Protein AF-A0A962XHB4-F1 (afdb_monomer_lite)

Radius of gyration: 27.79 Å; chains: 1; bounding box: 65×90×67 Å

pLDDT: mean 79.82, std 15.57, range [38.81, 96.25]

Foldseek 3Di:
DDDDDDPDDDDPDDPDPPDDPPDPLPPPDLVVQLCLLCPPDDPVVCVVCVVVSSVLSVCLNPPDPCSPPFDPPLCSVVRVLVSSLVSLVVLLVVLVVVLVVLVVLVVVLVVQLVPDPDPVSNVVSLLVLVVVLVQDPVSSVVLVVCSVPPDDPVNSVVSSVVVNVVSVVSNVSSVVSSVVSVVVSVVVSVVD

Secondary structure (DSSP, 8-state):
----PPPPPPPPP----------------HHHHHHHHHTT--HHHHHHTHHHHHHHHHHHHHS-GGGGSPPPGGGGGGHHHHHHHHHHHHHHHHHHHHHHHHHHHHHHHHHHHHH--SHHHHHHHHHHHHHHTT--HHHHHHHHHHHTTT--HHHHHHHHHHHHHHHHHHHHHHHHHHHHHHHHHHHHHH--

Sequence (192 aa):
MNASAKPPGAPPRRPSRWREPQKPWLKPDAATLRHILRAGLPPVLARAYQGLLEQLASDFRRDWPGVRDDPPDWALPVAIHYRLFLFLSHDLEQQSTRLIELRRWQTAYGQRYSQAVTEAERQHHLLEFAHYLGANWRQQAADRRALQRWLDYDAIVERCQRRRAAGDQRLALVLERLGFLSAGLLKQLRGQ

Structure (mmCIF, N/CA/C/O backbone):
data_AF-A0A962XHB4-F1
#
_entry.id   AF-A0A962XHB4-F1
#
loop_
_atom_site.group_PDB
_atom_site.id
_atom_site.type_symbol
_atom_site.label_atom_id
_atom_site.label_alt_id
_atom_site.label_comp_id
_atom_site.label_asym_id
_atom_site.label_entity_id
_atom_site.label_seq_id
_atom_site.pdbx_PDB_ins_code
_atom_site.Cartn_x
_atom_site.Cartn_y
_atom_site.Cartn_z
_atom_site.occupancy
_atom_site.B_iso_or_equiv
_atom_site.auth_seq_id
_atom_site.auth_comp_id
_atom_site.auth_asym_id
_atom_site.auth_atom_id
_atom_site.pdbx_PDB_model_num
ATOM 1 N N . MET A 1 1 ? 36.364 76.498 -33.189 1.00 38.81 1 MET A N 1
ATOM 2 C CA . MET A 1 1 ? 35.533 75.740 -34.147 1.00 38.81 1 MET A CA 1
ATOM 3 C C . MET A 1 1 ? 35.539 74.267 -33.754 1.00 38.81 1 MET A C 1
ATOM 5 O O . MET A 1 1 ? 36.580 73.635 -33.799 1.00 38.81 1 MET A O 1
ATOM 9 N N . ASN A 1 2 ? 34.369 73.808 -33.306 1.00 40.81 2 ASN A N 1
ATOM 10 C CA . ASN A 1 2 ? 33.810 72.450 -33.289 1.00 40.81 2 ASN A CA 1
ATOM 11 C C . ASN A 1 2 ? 34.608 71.281 -32.692 1.00 40.81 2 ASN A C 1
ATOM 13 O O . ASN A 1 2 ? 35.221 70.483 -33.395 1.00 40.81 2 ASN A O 1
ATOM 17 N N . ALA A 1 3 ? 34.398 71.084 -31.388 1.00 42.78 3 ALA A N 1
ATOM 18 C CA . ALA A 1 3 ? 34.384 69.761 -30.780 1.00 42.78 3 ALA A CA 1
ATOM 19 C C . ALA A 1 3 ? 33.200 68.948 -31.347 1.00 42.78 3 ALA A C 1
ATOM 21 O O . ALA A 1 3 ? 32.044 69.231 -31.038 1.00 42.78 3 ALA A O 1
ATOM 22 N N . SER A 1 4 ? 33.474 67.951 -32.193 1.00 43.16 4 SER A N 1
ATOM 23 C CA . SER A 1 4 ? 32.478 66.942 -32.581 1.00 43.16 4 SER A CA 1
ATOM 24 C C . SER A 1 4 ? 32.495 65.807 -31.563 1.00 43.16 4 SER A C 1
ATOM 26 O O . SER A 1 4 ? 33.340 64.914 -31.619 1.00 43.16 4 SER A O 1
ATOM 28 N N . ALA A 1 5 ? 31.566 65.855 -30.612 1.00 45.44 5 ALA A N 1
ATOM 29 C CA . ALA A 1 5 ? 31.288 64.740 -29.721 1.00 45.44 5 ALA A CA 1
ATOM 30 C C . ALA A 1 5 ? 30.621 63.606 -30.519 1.00 45.44 5 ALA A C 1
ATOM 32 O O . ALA A 1 5 ? 29.543 63.771 -31.089 1.00 45.44 5 ALA A O 1
ATOM 33 N N . LYS A 1 6 ? 31.279 62.447 -30.570 1.00 50.25 6 LYS A N 1
ATOM 34 C CA . LYS A 1 6 ? 30.718 61.195 -31.093 1.00 50.25 6 LYS A CA 1
ATOM 35 C C . LYS A 1 6 ? 29.567 60.769 -30.161 1.00 50.25 6 LYS A C 1
ATOM 37 O O . LYS A 1 6 ? 29.801 60.721 -28.952 1.00 50.25 6 LYS A O 1
ATOM 42 N N . PRO A 1 7 ? 28.351 60.463 -30.647 1.00 56.25 7 PRO A N 1
ATOM 43 C CA . PRO A 1 7 ? 27.292 59.996 -29.761 1.00 56.25 7 PRO A CA 1
ATOM 44 C C . PRO A 1 7 ? 27.670 58.618 -29.186 1.00 56.25 7 PRO A C 1
ATOM 46 O O . PRO A 1 7 ? 28.269 57.806 -29.902 1.00 56.25 7 PRO A O 1
ATOM 49 N N . PRO A 1 8 ? 27.360 58.332 -27.908 1.00 50.38 8 PRO A N 1
ATOM 50 C CA . PRO A 1 8 ? 27.648 57.035 -27.314 1.00 50.38 8 PRO A CA 1
ATOM 51 C C . PRO A 1 8 ? 26.850 55.952 -28.044 1.00 50.38 8 PRO A C 1
ATOM 53 O O . PRO A 1 8 ? 25.636 56.062 -28.223 1.00 50.38 8 PRO A O 1
ATOM 56 N N . GLY A 1 9 ? 27.562 54.921 -28.504 1.00 51.19 9 GLY A N 1
ATOM 57 C CA . GLY A 1 9 ? 26.982 53.765 -29.177 1.00 51.19 9 GLY A CA 1
ATOM 58 C C . GLY A 1 9 ? 25.883 53.127 -28.331 1.00 51.19 9 GLY A C 1
ATOM 59 O O . GLY A 1 9 ? 25.994 53.046 -27.107 1.00 51.19 9 GLY A O 1
ATOM 60 N N . ALA A 1 10 ? 24.810 52.703 -28.999 1.00 55.03 10 ALA A N 1
ATOM 61 C CA . ALA A 1 10 ? 23.666 52.060 -28.369 1.00 55.03 10 ALA A CA 1
ATOM 62 C C . ALA A 1 10 ? 24.116 50.918 -27.432 1.00 55.03 10 ALA A C 1
ATOM 64 O O . ALA A 1 10 ? 25.019 50.157 -27.795 1.00 55.03 10 ALA A O 1
ATOM 65 N N . PRO A 1 11 ? 23.500 50.774 -26.244 1.00 50.69 11 PRO A N 1
ATOM 66 C CA . PRO A 1 11 ? 23.874 49.726 -25.305 1.00 50.69 11 PRO A CA 1
ATOM 67 C C . PRO A 1 11 ? 23.695 48.343 -25.952 1.00 50.69 11 PRO A C 1
ATOM 69 O O . PRO A 1 11 ? 22.768 48.157 -26.750 1.00 50.69 11 PRO A O 1
ATOM 72 N N . PRO A 1 12 ? 24.557 47.361 -25.625 1.00 51.12 12 PRO A N 1
ATOM 73 C CA . PRO A 1 12 ? 24.460 46.025 -26.194 1.00 51.12 12 PRO A CA 1
ATOM 74 C C . PRO A 1 12 ? 23.064 45.454 -25.933 1.00 51.12 12 PRO A C 1
ATOM 76 O O . PRO A 1 12 ? 22.529 45.549 -24.823 1.00 51.12 12 PRO A O 1
ATOM 79 N N . ARG A 1 13 ? 22.453 44.883 -26.980 1.00 57.88 13 ARG A N 1
ATOM 80 C CA . ARG A 1 13 ? 21.156 44.205 -26.880 1.00 57.88 13 ARG A CA 1
ATOM 81 C C . ARG A 1 13 ? 21.245 43.191 -25.742 1.00 57.88 13 ARG A C 1
ATOM 83 O O . ARG A 1 13 ? 22.108 42.316 -25.773 1.00 57.88 13 ARG A O 1
ATOM 90 N N . ARG A 1 14 ? 20.369 43.339 -24.737 1.00 48.19 14 ARG A N 1
ATOM 91 C CA . ARG A 1 14 ? 20.271 42.414 -23.598 1.00 48.19 14 ARG A CA 1
ATOM 92 C C . ARG A 1 14 ? 20.289 40.981 -24.138 1.00 48.19 14 ARG A C 1
ATOM 94 O O . ARG A 1 14 ? 19.542 40.725 -25.090 1.00 48.19 14 ARG A O 1
ATOM 101 N N . PRO A 1 15 ? 21.110 40.073 -23.579 1.00 50.66 15 PRO A N 1
ATOM 102 C CA . PRO A 1 15 ? 21.115 38.694 -24.030 1.00 50.66 15 PRO A CA 1
ATOM 103 C C . PRO A 1 15 ? 19.679 38.185 -23.961 1.00 50.66 15 PRO A C 1
ATOM 105 O O . PRO A 1 15 ? 18.984 38.394 -22.962 1.00 50.66 15 PRO A O 1
ATOM 108 N N . SER A 1 16 ? 19.222 37.620 -25.082 1.00 56.19 16 SER A N 1
ATOM 109 C CA . SER A 1 16 ? 17.933 36.947 -25.203 1.00 56.19 16 SER A CA 1
ATOM 110 C C . SER A 1 16 ? 17.690 36.174 -23.916 1.00 56.19 16 SER A C 1
ATOM 112 O O . SER A 1 16 ? 18.508 35.316 -23.589 1.00 56.19 16 SER A O 1
ATOM 114 N N . ARG A 1 17 ? 16.614 36.512 -23.182 1.00 46.34 17 ARG A N 1
ATOM 115 C CA . ARG A 1 17 ? 16.134 35.755 -22.016 1.00 46.34 17 ARG A CA 1
ATOM 116 C C . ARG A 1 17 ? 16.304 34.286 -22.370 1.00 46.34 17 ARG A C 1
ATOM 118 O O . ARG A 1 17 ? 15.614 33.819 -23.277 1.00 46.34 17 ARG A O 1
ATOM 125 N N . TRP A 1 18 ? 17.259 33.609 -21.737 1.00 45.34 18 TRP A N 1
ATOM 126 C CA . TRP A 1 18 ? 17.400 32.175 -21.894 1.00 45.34 18 TRP A CA 1
ATOM 127 C C . TRP A 1 18 ? 16.051 31.604 -21.472 1.00 45.34 18 TRP A C 1
ATOM 129 O O . TRP A 1 18 ? 15.646 31.717 -20.315 1.00 45.34 18 TRP A O 1
ATOM 139 N N . ARG A 1 19 ? 15.266 31.169 -22.458 1.00 48.22 19 ARG A N 1
ATOM 140 C CA . ARG A 1 19 ? 14.042 30.432 -22.204 1.00 48.22 19 ARG A CA 1
ATOM 141 C C . ARG A 1 19 ? 14.536 29.032 -21.965 1.00 48.22 19 ARG A C 1
ATOM 143 O O . ARG A 1 19 ? 15.068 28.426 -22.894 1.00 48.22 19 ARG A O 1
ATOM 150 N N . GLU A 1 20 ? 14.404 28.586 -20.724 1.00 45.88 20 GLU A N 1
ATOM 151 C CA . GLU A 1 20 ? 14.590 27.189 -20.381 1.00 45.88 20 GLU A CA 1
ATOM 152 C C . GLU A 1 20 ? 13.898 26.363 -21.469 1.00 45.88 20 GLU A C 1
ATOM 154 O O . GLU A 1 20 ? 12.714 26.617 -21.747 1.00 45.88 20 GLU A O 1
ATOM 159 N N . PRO A 1 21 ? 14.636 25.501 -22.197 1.00 44.44 21 PRO A N 1
ATOM 160 C CA . PRO A 1 21 ? 14.020 24.676 -23.219 1.00 44.44 21 PRO A CA 1
ATOM 161 C C . PRO A 1 21 ? 12.854 23.980 -22.535 1.00 44.44 21 PRO A C 1
ATOM 163 O O . PRO A 1 21 ? 13.041 23.414 -21.461 1.00 44.44 21 PRO A O 1
ATOM 166 N N . GLN A 1 22 ? 11.642 24.103 -23.088 1.00 45.47 22 GLN A N 1
ATOM 167 C CA . GLN A 1 22 ? 10.484 23.432 -22.513 1.00 45.47 22 GLN A CA 1
ATOM 168 C C . GLN A 1 22 ? 10.765 21.933 -22.571 1.00 45.47 22 GLN A C 1
ATOM 170 O O . GLN A 1 22 ? 10.570 21.295 -23.607 1.00 45.47 22 GLN A O 1
ATOM 175 N N . LYS A 1 23 ? 11.299 21.396 -21.471 1.00 48.94 23 LYS A N 1
ATOM 176 C CA . LYS A 1 23 ? 11.596 19.982 -21.324 1.00 48.94 23 LYS A CA 1
ATOM 177 C C . LYS A 1 23 ? 10.259 19.271 -21.484 1.00 48.94 23 LYS A C 1
ATOM 179 O O . LYS A 1 23 ? 9.272 19.711 -20.887 1.00 48.94 23 LYS A O 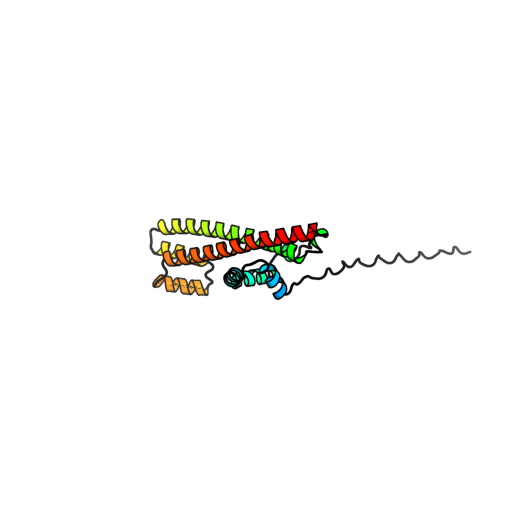1
ATOM 184 N N . PRO A 1 24 ? 10.181 18.258 -22.358 1.00 47.09 24 PRO A N 1
ATOM 185 C CA . PRO A 1 24 ? 8.921 17.677 -22.772 1.00 47.09 24 PRO A CA 1
ATOM 186 C C . PRO A 1 24 ? 8.215 17.202 -21.518 1.00 47.09 24 PRO A C 1
ATOM 188 O O . PRO A 1 24 ? 8.694 1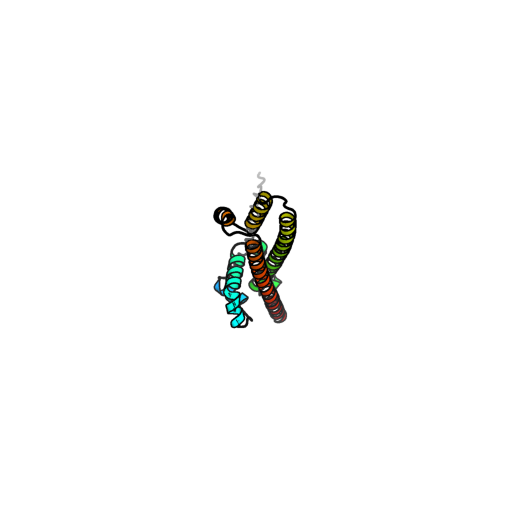6.320 -20.809 1.00 47.09 24 PRO A O 1
ATOM 191 N N . TRP A 1 25 ? 7.101 17.855 -21.213 1.00 52.59 25 TRP A N 1
ATOM 192 C CA . TRP A 1 25 ? 6.227 17.484 -20.126 1.00 52.59 25 TRP A CA 1
ATOM 193 C C . TRP A 1 25 ? 5.805 16.040 -20.378 1.00 52.59 25 TRP A C 1
ATOM 195 O O . TRP A 1 25 ? 4.874 15.781 -21.139 1.00 52.59 25 TRP A O 1
ATOM 205 N N . LEU A 1 26 ? 6.512 15.092 -19.764 1.00 57.06 26 LEU A N 1
ATOM 206 C CA . LEU A 1 26 ? 6.104 13.703 -19.662 1.00 57.06 26 LEU A CA 1
ATOM 207 C C . LEU A 1 26 ? 4.876 13.723 -18.757 1.00 57.06 26 LEU A C 1
ATOM 209 O O . LEU A 1 26 ? 4.962 13.537 -17.546 1.00 57.06 26 LEU A O 1
ATOM 213 N N . LYS A 1 27 ? 3.729 14.047 -19.351 1.00 67.62 27 LYS A N 1
ATOM 214 C CA . LYS A 1 27 ? 2.408 13.683 -18.861 1.00 67.62 27 LYS A CA 1
ATOM 215 C C . LYS A 1 27 ? 2.148 12.307 -19.464 1.00 67.62 27 LYS A C 1
ATOM 217 O O . LYS A 1 27 ? 1.484 12.243 -20.498 1.00 67.62 27 LYS A O 1
ATOM 222 N N . PRO A 1 28 ? 2.745 11.229 -18.914 1.00 73.62 28 PRO A N 1
ATOM 223 C CA . PRO A 1 28 ? 2.484 9.898 -19.423 1.00 73.62 28 PRO A CA 1
ATOM 224 C C . PRO A 1 28 ? 0.974 9.694 -19.398 1.00 73.62 28 PRO A C 1
ATOM 226 O O . PRO A 1 28 ? 0.285 10.055 -18.432 1.00 73.62 28 PRO A O 1
ATOM 229 N N . ASP A 1 29 ? 0.446 9.172 -20.493 1.00 82.50 29 ASP A N 1
ATOM 230 C CA . ASP A 1 29 ? -0.951 8.807 -20.528 1.00 82.50 29 ASP A CA 1
ATOM 231 C C . ASP A 1 29 ? -1.200 7.664 -19.528 1.00 82.50 29 ASP A C 1
ATOM 233 O O . ASP A 1 29 ? -0.297 6.942 -19.086 1.00 82.50 29 ASP A O 1
ATOM 237 N N . ALA A 1 30 ? -2.458 7.501 -19.128 1.00 82.50 30 ALA A N 1
ATOM 238 C CA . ALA A 1 30 ? -2.806 6.461 -18.169 1.00 82.50 30 ALA A CA 1
ATOM 239 C C . ALA A 1 30 ? -2.461 5.056 -18.698 1.00 82.50 30 ALA A C 1
ATOM 241 O O . ALA A 1 30 ? -2.162 4.165 -17.906 1.00 82.50 30 ALA A O 1
ATOM 242 N N . ALA A 1 31 ? -2.481 4.844 -20.021 1.00 86.88 31 ALA A N 1
ATOM 243 C CA . ALA A 1 31 ? -2.159 3.549 -20.606 1.00 86.88 31 ALA A CA 1
ATOM 244 C C . ALA A 1 31 ? -0.670 3.208 -20.471 1.00 86.88 31 ALA A C 1
ATOM 246 O O . ALA A 1 31 ? -0.368 2.089 -20.051 1.00 86.88 31 ALA A O 1
ATOM 247 N N . THR A 1 32 ? 0.239 4.158 -20.714 1.00 87.88 32 THR A N 1
ATOM 248 C CA . THR A 1 32 ? 1.683 3.955 -20.514 1.00 87.88 32 THR A CA 1
ATOM 249 C C . THR A 1 32 ? 1.998 3.636 -19.059 1.00 87.88 32 THR A C 1
ATOM 251 O O . THR A 1 32 ? 2.703 2.667 -18.785 1.00 87.88 32 THR A O 1
ATOM 254 N N . LEU A 1 33 ? 1.424 4.380 -18.106 1.00 89.06 33 LEU A N 1
ATOM 255 C CA . LEU A 1 33 ? 1.633 4.112 -16.676 1.00 89.06 33 LEU A CA 1
ATOM 256 C C . LEU A 1 33 ? 1.182 2.705 -16.287 1.00 89.06 33 LEU A C 1
ATOM 258 O O . LEU A 1 33 ? 1.920 1.975 -15.628 1.00 89.06 33 LEU A O 1
ATOM 262 N N . ARG A 1 34 ? -0.010 2.296 -16.732 1.00 89.50 34 ARG A N 1
ATOM 263 C CA . ARG A 1 34 ? -0.513 0.941 -16.481 1.00 89.50 34 ARG A CA 1
ATOM 264 C C . ARG A 1 34 ? 0.365 -0.120 -17.108 1.00 89.50 34 ARG A C 1
ATOM 266 O O . ARG A 1 34 ? 0.586 -1.151 -16.483 1.00 89.50 34 ARG A O 1
ATOM 273 N N . HIS A 1 35 ? 0.841 0.111 -18.326 1.00 91.50 35 HIS A N 1
ATOM 274 C CA . HIS A 1 35 ? 1.726 -0.825 -18.999 1.00 91.50 35 HIS A CA 1
ATOM 275 C C . HIS A 1 35 ? 3.013 -1.030 -18.193 1.00 91.50 35 HIS A C 1
ATOM 277 O O . HIS A 1 35 ? 3.356 -2.169 -17.886 1.00 91.50 35 HIS A O 1
ATOM 283 N N . ILE A 1 36 ? 3.656 0.059 -17.758 1.00 92.00 36 ILE A N 1
ATOM 284 C CA . ILE A 1 36 ? 4.884 0.006 -16.953 1.00 92.00 36 ILE A CA 1
ATOM 285 C C . ILE A 1 36 ? 4.630 -0.674 -15.601 1.00 92.00 36 ILE A C 1
ATOM 287 O O . ILE A 1 36 ? 5.363 -1.584 -15.225 1.00 92.00 36 ILE A O 1
ATOM 291 N N . LEU A 1 37 ? 3.573 -0.289 -14.878 1.00 92.94 37 LEU A N 1
ATOM 292 C CA . LEU A 1 37 ? 3.258 -0.872 -13.567 1.00 92.94 37 LEU A CA 1
ATOM 293 C C . LEU A 1 37 ? 2.920 -2.370 -13.660 1.00 92.94 37 LEU A C 1
ATOM 295 O O . LEU A 1 37 ? 3.263 -3.136 -12.757 1.00 92.94 37 LEU A O 1
ATOM 299 N N . ARG A 1 38 ? 2.281 -2.803 -14.755 1.00 94.62 38 ARG A N 1
ATOM 300 C CA . ARG A 1 38 ? 1.936 -4.212 -15.005 1.00 94.62 38 ARG A CA 1
ATOM 301 C C . ARG A 1 38 ? 3.099 -5.046 -15.527 1.00 94.62 38 ARG A C 1
ATOM 303 O O . ARG A 1 38 ? 3.024 -6.272 -15.458 1.00 94.62 38 ARG A O 1
ATOM 310 N N . ALA A 1 39 ? 4.143 -4.419 -16.060 1.00 93.06 39 ALA A N 1
ATOM 311 C CA . ALA A 1 39 ? 5.259 -5.129 -16.663 1.00 93.06 39 ALA A CA 1
ATOM 312 C C . ALA A 1 39 ? 5.911 -6.096 -15.659 1.00 93.06 39 ALA A C 1
ATOM 314 O O . ALA A 1 39 ? 6.110 -5.780 -14.486 1.00 93.06 39 ALA A O 1
ATOM 315 N N . GLY A 1 40 ? 6.200 -7.315 -16.116 1.00 90.88 40 GLY A N 1
ATOM 316 C CA . GLY A 1 40 ? 6.804 -8.361 -15.288 1.00 90.88 40 GLY A CA 1
ATOM 317 C C . GLY A 1 40 ? 5.879 -9.022 -14.258 1.00 90.88 40 GLY A C 1
ATOM 318 O O . GLY A 1 40 ? 6.337 -9.930 -13.572 1.00 90.88 40 GLY A O 1
ATOM 319 N N . LEU A 1 41 ? 4.603 -8.626 -14.139 1.00 93.56 41 LEU A N 1
ATOM 320 C CA . LEU A 1 41 ? 3.645 -9.343 -13.288 1.00 93.56 41 LEU A CA 1
ATOM 321 C C . LEU A 1 41 ? 3.105 -10.601 -13.984 1.00 93.56 41 LEU A C 1
ATOM 323 O O . LEU A 1 41 ? 2.664 -10.521 -15.135 1.00 93.56 41 LEU A O 1
ATOM 327 N N . PRO A 1 42 ? 3.006 -11.741 -13.274 1.00 94.19 42 PRO A N 1
ATOM 328 C CA . PRO A 1 42 ? 2.209 -12.874 -13.725 1.00 94.19 42 PRO A CA 1
ATOM 329 C C . PRO A 1 42 ? 0.750 -12.459 -14.003 1.00 94.19 42 PRO A C 1
ATOM 331 O O . PRO A 1 42 ? 0.178 -11.693 -13.219 1.00 94.19 42 PRO A O 1
ATOM 334 N N . PRO A 1 43 ? 0.080 -12.999 -15.041 1.00 93.25 43 PRO A N 1
ATOM 335 C CA . PRO A 1 43 ? -1.281 -12.591 -15.410 1.00 93.25 43 PRO A CA 1
ATOM 336 C C . PRO A 1 43 ? -2.328 -12.740 -14.297 1.00 93.25 43 PRO A C 1
ATOM 338 O O . PRO A 1 43 ? -3.325 -12.021 -14.274 1.00 93.25 43 PRO A O 1
ATOM 341 N N . VAL A 1 44 ? -2.144 -13.695 -13.382 1.00 94.69 44 VAL A N 1
ATOM 342 C CA . VAL A 1 44 ? -3.027 -13.882 -12.218 1.00 94.69 44 VAL A CA 1
ATOM 343 C C . VAL A 1 44 ? -2.868 -12.724 -11.229 1.00 94.69 44 VAL A C 1
ATOM 345 O O . VAL A 1 44 ? -3.864 -12.111 -10.853 1.00 94.69 44 VAL A O 1
ATOM 348 N N . LEU A 1 45 ? -1.631 -12.358 -10.881 1.00 92.62 45 LEU A N 1
ATOM 349 C CA . LEU A 1 45 ? -1.351 -11.242 -9.971 1.00 92.62 45 LEU A CA 1
ATOM 350 C C . LEU A 1 45 ? -1.726 -9.895 -10.592 1.00 92.62 45 LEU A C 1
ATOM 352 O O . LEU A 1 45 ? -2.323 -9.053 -9.928 1.00 92.62 45 LEU A O 1
ATOM 356 N N . ALA A 1 46 ? -1.482 -9.715 -11.891 1.00 92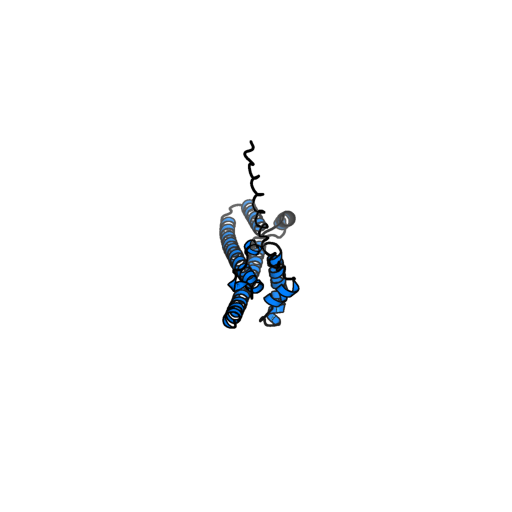.94 46 ALA A N 1
ATOM 357 C CA . ALA A 1 46 ? -1.895 -8.513 -12.612 1.00 92.94 46 ALA A CA 1
ATOM 358 C C . ALA A 1 46 ? -3.422 -8.307 -12.610 1.00 92.94 46 ALA A C 1
ATOM 360 O O . ALA A 1 46 ? -3.878 -7.169 -12.702 1.00 92.94 46 ALA A O 1
ATOM 361 N N . ARG A 1 47 ? -4.210 -9.391 -12.539 1.00 93.94 47 ARG A N 1
ATOM 362 C CA . ARG A 1 47 ? -5.672 -9.330 -12.373 1.00 93.94 47 ARG A CA 1
ATOM 363 C C . ARG A 1 47 ? -6.054 -9.049 -10.923 1.00 93.94 47 ARG A C 1
ATOM 365 O O . ARG A 1 47 ? -6.845 -8.144 -10.684 1.00 93.94 47 ARG A O 1
ATOM 372 N N . ALA A 1 48 ? -5.457 -9.766 -9.971 1.00 93.06 48 ALA A N 1
ATOM 373 C CA . ALA A 1 48 ? -5.720 -9.577 -8.544 1.00 93.06 48 ALA A CA 1
ATOM 374 C C . ALA A 1 48 ? -5.443 -8.133 -8.088 1.00 93.06 48 ALA A C 1
ATOM 376 O O . ALA A 1 48 ? -6.232 -7.546 -7.354 1.00 93.06 48 ALA A O 1
ATOM 377 N N . TYR A 1 49 ? -4.365 -7.530 -8.591 1.00 94.75 49 TYR A N 1
ATOM 378 C CA . TYR A 1 49 ? -3.962 -6.169 -8.247 1.00 94.75 49 TYR A CA 1
ATOM 379 C C . TYR A 1 49 ? -4.512 -5.088 -9.175 1.00 94.75 49 TYR A C 1
ATOM 381 O O . TYR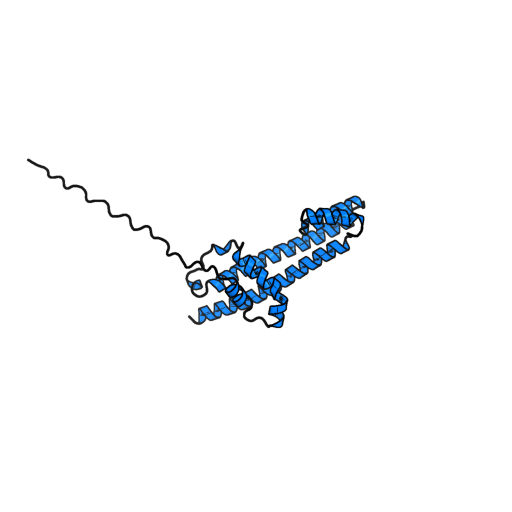 A 1 49 ? -4.127 -3.931 -9.030 1.00 94.75 49 TYR A O 1
ATOM 389 N N . GLN A 1 50 ? -5.413 -5.405 -10.110 1.00 93.88 50 GLN A N 1
ATOM 390 C CA . GLN A 1 50 ? -5.883 -4.433 -11.102 1.00 93.88 50 GLN A CA 1
ATOM 391 C C . GLN A 1 50 ? -6.411 -3.145 -10.452 1.00 93.88 50 GLN A C 1
ATOM 393 O O . GLN A 1 50 ? -6.025 -2.056 -10.867 1.00 93.88 50 GLN A O 1
ATOM 398 N N . GLY A 1 51 ? -7.224 -3.255 -9.397 1.00 93.62 51 GLY A N 1
ATOM 399 C CA . GLY A 1 51 ? -7.734 -2.086 -8.675 1.00 93.62 51 GLY A CA 1
ATOM 400 C C . GLY A 1 51 ? -6.625 -1.225 -8.057 1.00 93.62 51 GLY A C 1
ATOM 401 O O . GLY A 1 51 ? -6.654 -0.004 -8.190 1.00 93.62 51 GLY A O 1
ATOM 402 N N . LEU A 1 52 ? -5.615 -1.850 -7.443 1.00 93.56 52 LEU A N 1
ATOM 403 C CA . LEU A 1 52 ? -4.472 -1.143 -6.853 1.00 93.56 52 LEU A CA 1
ATOM 404 C C . LEU A 1 52 ? -3.580 -0.500 -7.921 1.00 93.56 52 LEU A C 1
ATOM 406 O O . LEU A 1 52 ? -3.105 0.615 -7.733 1.00 93.56 52 LEU A O 1
ATOM 410 N N . LEU A 1 53 ? -3.384 -1.168 -9.057 1.00 94.56 53 LEU A N 1
ATOM 411 C CA . LEU A 1 53 ? -2.614 -0.643 -10.185 1.00 94.56 53 LEU A CA 1
ATOM 412 C C . LEU A 1 53 ? -3.283 0.596 -10.798 1.00 94.56 53 LEU A C 1
ATOM 414 O O . LEU A 1 53 ? -2.597 1.573 -11.098 1.00 94.56 53 LEU A O 1
ATOM 418 N N . GLU A 1 54 ? -4.611 0.584 -10.947 1.00 92.38 54 GLU A N 1
ATOM 419 C CA . GLU A 1 54 ? -5.372 1.759 -11.396 1.00 92.38 54 GLU A CA 1
ATOM 420 C C . GLU A 1 54 ? -5.290 2.905 -10.381 1.00 92.38 54 GLU A C 1
ATOM 422 O O . GLU A 1 54 ? -5.101 4.059 -10.770 1.00 92.38 54 GLU A O 1
ATOM 427 N N . GLN A 1 55 ? -5.381 2.598 -9.082 1.00 90.94 55 GLN A N 1
ATOM 428 C CA . GLN A 1 55 ? -5.209 3.596 -8.024 1.00 90.94 55 GLN A CA 1
ATOM 429 C C . GLN A 1 55 ? -3.817 4.227 -8.079 1.00 90.94 55 GLN A C 1
ATOM 431 O O . GLN A 1 55 ? -3.723 5.445 -8.162 1.00 90.94 55 GLN A O 1
ATOM 436 N N . LEU A 1 56 ? -2.747 3.430 -8.142 1.00 92.06 56 LEU A N 1
ATOM 437 C CA . LEU A 1 56 ? -1.372 3.932 -8.245 1.00 92.06 56 LEU A CA 1
ATOM 438 C C . LEU A 1 56 ? -1.166 4.812 -9.486 1.00 92.06 56 LEU A C 1
ATOM 440 O O . LEU A 1 56 ? -0.567 5.882 -9.391 1.00 92.06 56 LEU A O 1
ATOM 444 N N . ALA A 1 57 ? -1.693 4.402 -10.643 1.00 91.12 57 ALA A N 1
ATOM 445 C CA . ALA A 1 57 ? -1.612 5.198 -11.868 1.00 91.12 57 ALA A CA 1
ATOM 446 C C . ALA A 1 57 ? -2.388 6.523 -11.758 1.00 91.12 57 ALA A C 1
ATOM 448 O O . ALA A 1 57 ? -1.962 7.542 -12.308 1.00 91.12 57 ALA A O 1
ATOM 449 N N . SER A 1 58 ? -3.527 6.526 -11.062 1.00 89.12 58 SER A N 1
ATOM 450 C CA . SER A 1 58 ? -4.298 7.739 -10.782 1.00 89.12 58 SER A CA 1
ATOM 451 C C . SER A 1 58 ? -3.572 8.660 -9.798 1.00 89.12 58 SER A C 1
ATOM 453 O O . SER A 1 58 ? -3.458 9.857 -10.064 1.00 89.12 58 SER A O 1
ATOM 455 N N . ASP A 1 59 ? -3.055 8.110 -8.701 1.00 88.25 59 ASP A N 1
ATOM 456 C CA . ASP A 1 59 ? -2.364 8.840 -7.633 1.00 88.25 59 ASP A CA 1
ATOM 457 C C . ASP A 1 59 ? -1.101 9.527 -8.171 1.00 88.25 59 ASP A C 1
ATOM 459 O O . ASP A 1 59 ? -0.917 10.729 -7.964 1.00 88.25 59 ASP A O 1
ATOM 463 N N . PHE A 1 60 ? -0.305 8.811 -8.978 1.00 87.50 60 PHE A N 1
ATOM 464 C CA . PHE A 1 60 ? 0.868 9.358 -9.670 1.00 87.50 60 PHE A CA 1
ATOM 465 C C . PHE A 1 60 ? 0.534 10.611 -10.493 1.00 87.50 60 PHE A C 1
ATOM 467 O O . PHE A 1 60 ? 1.329 11.545 -10.582 1.00 87.50 60 PHE A O 1
ATOM 474 N N . ARG A 1 61 ? -0.650 10.642 -11.115 1.00 84.75 61 ARG A N 1
ATOM 475 C CA . ARG A 1 61 ? -1.074 11.740 -11.995 1.00 84.75 61 ARG A CA 1
ATOM 476 C C . ARG A 1 61 ? -1.672 12.930 -11.254 1.00 84.75 61 ARG A C 1
ATOM 478 O O . ARG A 1 61 ? -1.694 14.016 -11.832 1.00 84.75 61 ARG A O 1
ATOM 485 N N . ARG A 1 62 ? -2.248 12.724 -10.067 1.00 76.94 62 ARG A N 1
ATOM 486 C CA . ARG A 1 62 ? -3.080 13.734 -9.398 1.00 76.94 62 ARG A CA 1
ATOM 487 C C . ARG A 1 62 ? -2.347 14.521 -8.324 1.00 76.94 62 ARG A C 1
ATOM 489 O O . ARG A 1 62 ? -2.591 15.718 -8.248 1.00 76.94 62 ARG A O 1
ATOM 496 N N . ASP A 1 63 ? -1.508 13.881 -7.510 1.00 60.09 63 ASP A N 1
ATOM 497 C CA . ASP A 1 63 ? -1.254 14.441 -6.171 1.00 60.09 63 ASP A CA 1
ATOM 498 C C . ASP A 1 63 ? 0.120 14.112 -5.566 1.00 60.09 63 ASP A C 1
ATOM 500 O O . ASP A 1 63 ? 0.299 14.121 -4.351 1.00 60.09 63 ASP A O 1
ATOM 504 N N . TRP A 1 64 ? 1.123 13.813 -6.397 1.00 69.38 64 TRP A N 1
ATOM 505 C CA . TRP A 1 64 ? 2.478 13.573 -5.898 1.00 69.38 64 TRP A CA 1
ATOM 506 C C . TRP A 1 64 ? 3.327 14.861 -5.898 1.00 69.38 64 TRP A C 1
ATOM 508 O O . TRP A 1 64 ? 3.579 15.421 -6.969 1.00 69.38 64 TRP A O 1
ATOM 518 N N . PRO A 1 65 ? 3.824 15.337 -4.737 1.00 66.50 65 PRO A N 1
ATOM 519 C CA . PRO A 1 65 ? 4.628 16.561 -4.657 1.00 66.50 65 PRO A CA 1
ATOM 520 C C . PRO A 1 65 ? 5.925 16.506 -5.483 1.00 66.50 65 PRO A C 1
ATOM 522 O O . PRO A 1 65 ? 6.304 17.518 -6.072 1.00 66.50 65 PRO A O 1
ATOM 525 N N . GLY A 1 66 ? 6.545 15.328 -5.615 1.00 63.72 66 GLY A N 1
ATOM 526 C CA . GLY A 1 66 ? 7.779 15.140 -6.390 1.00 63.72 66 GLY A CA 1
ATOM 527 C C . GLY A 1 66 ? 7.581 15.108 -7.911 1.00 63.72 66 GLY A C 1
ATOM 528 O O . GLY A 1 66 ? 8.554 15.027 -8.655 1.00 63.72 66 GLY A O 1
ATOM 529 N N . VAL A 1 67 ? 6.345 15.246 -8.421 1.00 62.22 67 VAL A N 1
ATOM 530 C CA . VAL A 1 67 ? 6.098 15.362 -9.876 1.00 62.22 67 VAL A CA 1
ATOM 531 C C . VAL A 1 67 ? 6.766 16.607 -10.476 1.00 62.22 67 VAL A C 1
ATOM 533 O O . VAL A 1 67 ? 6.951 16.689 -11.694 1.00 62.22 67 VAL A O 1
ATOM 536 N N . ARG A 1 68 ? 7.092 17.580 -9.615 1.00 59.03 68 ARG A N 1
ATOM 537 C CA . ARG A 1 68 ? 7.738 18.850 -9.957 1.00 59.03 6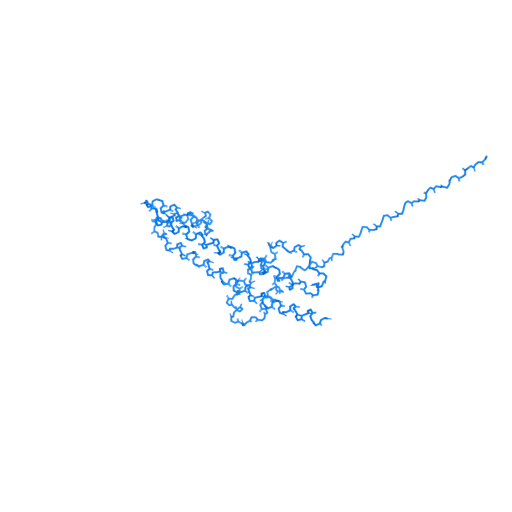8 ARG A CA 1
ATOM 538 C C . ARG A 1 68 ? 9.259 18.753 -10.014 1.00 59.03 68 ARG A C 1
ATOM 540 O O . ARG A 1 68 ? 9.867 19.655 -10.579 1.00 59.03 68 ARG A O 1
ATOM 547 N N . ASP A 1 69 ? 9.845 17.686 -9.477 1.00 70.69 69 ASP A N 1
ATOM 548 C CA . ASP A 1 69 ? 11.288 17.511 -9.510 1.00 70.69 69 ASP A CA 1
ATOM 549 C C . ASP A 1 69 ? 11.700 16.996 -10.890 1.00 70.69 69 ASP A C 1
ATOM 551 O O . ASP A 1 69 ? 11.212 15.979 -11.414 1.00 70.69 69 ASP A O 1
ATOM 555 N N . ASP A 1 70 ? 12.578 17.755 -11.533 1.00 71.81 70 ASP A N 1
ATOM 556 C CA . ASP A 1 70 ? 13.176 17.330 -12.784 1.00 71.81 70 ASP A CA 1
ATOM 557 C C . ASP A 1 70 ? 14.085 16.125 -12.522 1.00 71.81 70 ASP A C 1
ATOM 559 O O . ASP A 1 70 ? 14.864 16.131 -11.564 1.00 71.81 70 ASP A O 1
ATOM 563 N N . PRO A 1 71 ? 13.996 15.069 -13.354 1.00 82.75 71 PRO A N 1
ATOM 564 C CA . PRO A 1 71 ? 14.966 13.996 -13.277 1.00 82.75 71 PRO A CA 1
ATOM 565 C C . PRO A 1 71 ? 16.363 14.586 -13.531 1.00 82.75 71 PRO A C 1
ATOM 567 O O . PRO A 1 71 ? 16.507 15.455 -14.397 1.00 82.75 71 PRO A O 1
ATOM 570 N N . PRO A 1 72 ? 17.393 14.120 -12.811 1.00 84.75 72 PRO A N 1
ATOM 571 C CA . PRO A 1 72 ? 18.765 14.518 -13.098 1.00 84.75 72 PRO A CA 1
ATOM 572 C C . PRO A 1 72 ? 19.153 14.109 -14.526 1.00 84.75 72 PRO A C 1
ATOM 574 O O . PRO A 1 72 ? 18.570 13.176 -15.082 1.00 84.75 72 PRO A O 1
ATOM 577 N N . ASP A 1 73 ? 20.161 14.764 -15.109 1.00 84.38 73 ASP A N 1
ATOM 578 C CA . ASP A 1 73 ? 20.523 14.576 -16.524 1.00 84.38 73 ASP A CA 1
ATOM 579 C C . ASP A 1 73 ? 20.783 13.106 -16.892 1.00 84.38 73 ASP A C 1
ATOM 581 O O . ASP A 1 73 ? 20.319 12.624 -17.924 1.00 84.38 73 ASP A O 1
ATOM 585 N N . TRP A 1 74 ? 21.436 12.356 -15.998 1.00 82.19 74 TRP A N 1
ATOM 586 C CA . TRP A 1 74 ? 21.692 10.922 -16.180 1.00 82.19 74 TRP A CA 1
ATOM 587 C C . TRP A 1 74 ? 20.411 10.075 -16.244 1.00 82.19 74 TRP A C 1
ATOM 589 O O . TRP A 1 74 ? 20.410 8.990 -16.820 1.00 82.19 74 TRP A O 1
ATOM 599 N N . ALA A 1 75 ? 19.313 10.550 -15.656 1.00 84.31 75 ALA A N 1
ATOM 600 C CA . ALA A 1 75 ? 18.032 9.857 -15.619 1.00 84.31 75 ALA A CA 1
ATOM 601 C C . ALA A 1 75 ? 17.111 10.251 -16.780 1.00 84.31 75 ALA A C 1
ATOM 603 O O . ALA A 1 75 ? 16.066 9.623 -16.941 1.00 84.31 75 ALA A O 1
ATOM 604 N N . LEU A 1 76 ? 17.463 11.248 -17.603 1.00 83.31 76 LEU A N 1
ATOM 605 C CA . LEU A 1 76 ? 16.637 11.689 -18.735 1.00 83.31 76 LEU A CA 1
ATOM 606 C C . LEU A 1 76 ? 16.243 10.546 -19.691 1.00 83.31 76 LEU A C 1
ATOM 608 O O . LEU A 1 76 ? 15.056 10.463 -20.024 1.00 83.31 76 LEU A O 1
ATOM 612 N N . PRO A 1 77 ? 17.142 9.611 -20.073 1.00 83.38 77 PRO A N 1
ATOM 613 C CA . PRO A 1 77 ? 16.780 8.488 -20.946 1.00 83.38 77 PRO A CA 1
ATOM 614 C C . PRO A 1 77 ? 15.737 7.540 -20.335 1.00 83.38 77 PRO A C 1
ATOM 616 O O . PRO A 1 77 ? 15.057 6.805 -21.047 1.00 83.38 77 PRO A O 1
ATOM 619 N N . VAL A 1 78 ? 15.604 7.555 -19.008 1.00 86.50 78 VAL A N 1
ATOM 620 C CA . VAL A 1 78 ? 14.745 6.662 -18.220 1.00 86.50 78 VAL A CA 1
ATOM 621 C C . VAL A 1 78 ? 13.782 7.441 -17.316 1.00 86.50 78 VAL A C 1
ATOM 623 O O . VAL A 1 78 ? 13.288 6.919 -16.314 1.00 86.50 78 VAL A O 1
ATOM 626 N N . ALA A 1 79 ? 13.471 8.687 -17.686 1.00 86.00 79 ALA A N 1
ATOM 627 C CA . ALA A 1 79 ? 12.822 9.669 -16.818 1.00 86.00 79 ALA A CA 1
ATOM 628 C C . ALA A 1 79 ? 11.503 9.178 -16.207 1.00 86.00 79 ALA A C 1
ATOM 630 O O . ALA A 1 79 ? 11.235 9.414 -15.029 1.00 86.00 79 ALA A O 1
ATOM 631 N N . ILE A 1 80 ? 10.685 8.458 -16.982 1.00 86.19 80 ILE A N 1
ATOM 632 C CA . ILE A 1 80 ? 9.412 7.922 -16.487 1.00 86.19 80 ILE A CA 1
ATOM 633 C C . ILE A 1 80 ? 9.604 6.827 -15.431 1.00 86.19 80 ILE A C 1
ATOM 635 O O . ILE A 1 80 ? 8.906 6.827 -14.420 1.00 86.19 80 ILE A O 1
ATOM 639 N N . HIS A 1 81 ? 10.571 5.927 -15.630 1.00 88.56 81 HIS A N 1
ATOM 640 C CA . HIS A 1 81 ? 10.876 4.852 -14.686 1.00 88.56 81 HIS A CA 1
ATOM 641 C C . HIS A 1 81 ? 11.473 5.425 -13.398 1.00 88.56 81 HIS A C 1
ATOM 643 O O . HIS A 1 81 ? 11.087 5.009 -12.309 1.00 88.56 81 HIS A O 1
ATOM 649 N N . TYR A 1 82 ? 12.343 6.433 -13.518 1.00 88.06 82 TYR A N 1
ATOM 650 C CA . TYR A 1 82 ? 12.905 7.157 -12.379 1.00 88.06 82 TYR A CA 1
ATOM 651 C C . TYR A 1 82 ? 11.821 7.875 -11.561 1.00 88.06 82 TYR A C 1
ATOM 653 O O . TYR A 1 82 ? 11.744 7.714 -10.345 1.00 88.06 82 TYR A O 1
ATOM 661 N N . ARG A 1 83 ? 10.918 8.608 -12.221 1.00 87.81 83 ARG A N 1
ATOM 662 C CA . ARG A 1 83 ? 9.806 9.291 -11.541 1.00 87.81 83 ARG A CA 1
ATOM 663 C C . ARG A 1 83 ? 8.846 8.315 -10.872 1.00 87.81 83 ARG A C 1
ATOM 665 O O . ARG A 1 83 ? 8.435 8.553 -9.742 1.00 87.81 83 ARG A O 1
ATOM 672 N N . LEU A 1 84 ? 8.510 7.209 -11.538 1.00 90.06 84 LEU A N 1
ATOM 673 C CA . LEU A 1 84 ? 7.699 6.150 -10.935 1.00 90.06 84 LEU A CA 1
ATOM 674 C C . LEU A 1 84 ? 8.386 5.536 -9.716 1.00 90.06 84 LEU A C 1
ATOM 676 O O . LEU A 1 84 ? 7.723 5.297 -8.713 1.00 90.06 84 LEU A O 1
ATOM 680 N N . PHE A 1 85 ? 9.700 5.323 -9.771 1.00 91.56 85 PHE A N 1
ATOM 681 C CA . PHE A 1 85 ? 10.468 4.834 -8.630 1.00 91.56 85 PHE A CA 1
ATOM 682 C C . PHE A 1 85 ? 10.385 5.790 -7.428 1.00 91.56 85 PHE A C 1
ATOM 684 O O . PHE A 1 85 ? 10.091 5.347 -6.316 1.00 91.56 85 PHE A O 1
ATOM 691 N N . LEU A 1 86 ? 10.573 7.096 -7.641 1.00 90.81 86 LEU A N 1
ATOM 692 C CA . LEU A 1 86 ? 10.464 8.090 -6.566 1.00 90.81 86 LEU A CA 1
ATOM 693 C C . LEU A 1 86 ? 9.045 8.166 -5.995 1.00 90.81 86 LEU A C 1
ATOM 695 O O . LEU A 1 86 ? 8.866 8.169 -4.778 1.00 90.81 86 LEU A O 1
ATOM 699 N N . PHE A 1 87 ? 8.034 8.172 -6.866 1.00 91.81 87 PHE A N 1
ATOM 700 C CA . PHE A 1 87 ? 6.635 8.146 -6.454 1.00 91.81 87 PHE A CA 1
ATOM 701 C C . PHE A 1 87 ? 6.317 6.922 -5.591 1.00 91.81 87 PHE A C 1
ATOM 703 O O . PHE A 1 87 ? 5.740 7.064 -4.519 1.00 91.81 87 PHE A O 1
ATOM 710 N N . LEU A 1 88 ? 6.707 5.725 -6.035 1.00 93.69 88 LEU A N 1
ATOM 711 C CA . LEU A 1 88 ? 6.451 4.488 -5.300 1.00 93.69 88 LEU A CA 1
ATOM 712 C C . LEU A 1 88 ? 7.216 4.441 -3.974 1.00 93.69 88 LEU A C 1
ATOM 714 O O . LEU A 1 88 ? 6.683 3.935 -2.993 1.00 93.69 88 LEU A O 1
ATOM 718 N N . SER A 1 89 ? 8.424 5.007 -3.915 1.00 93.00 89 SER A N 1
ATOM 719 C CA . SER A 1 89 ? 9.179 5.142 -2.661 1.00 93.00 89 SER A CA 1
ATOM 720 C C . SER A 1 89 ? 8.449 6.056 -1.674 1.00 93.00 89 SER A C 1
ATOM 722 O O . SER A 1 89 ? 8.322 5.728 -0.497 1.00 93.00 89 SER A O 1
ATOM 724 N N . HIS A 1 90 ? 7.899 7.166 -2.166 1.00 91.31 90 HIS A N 1
ATOM 725 C CA . HIS A 1 90 ? 7.085 8.062 -1.356 1.00 91.31 90 HIS A CA 1
ATOM 726 C C . HIS A 1 90 ? 5.770 7.405 -0.903 1.00 91.31 90 HIS A C 1
ATOM 728 O O . HIS A 1 90 ? 5.412 7.504 0.269 1.00 91.31 90 HIS A O 1
ATOM 734 N N . ASP A 1 91 ? 5.059 6.701 -1.792 1.00 91.56 91 ASP A N 1
ATOM 735 C CA . ASP A 1 91 ? 3.839 5.972 -1.420 1.00 91.56 91 ASP A CA 1
ATOM 736 C C . ASP A 1 91 ? 4.140 4.912 -0.354 1.00 91.56 91 ASP A C 1
ATOM 738 O O . ASP A 1 91 ? 3.421 4.832 0.637 1.00 91.56 91 ASP A O 1
ATOM 742 N N . LEU A 1 92 ? 5.240 4.166 -0.495 1.00 93.94 92 LEU A N 1
ATOM 743 C CA . LEU A 1 92 ? 5.688 3.180 0.488 1.00 93.94 92 LEU A CA 1
ATOM 744 C C . LEU A 1 92 ? 5.847 3.796 1.886 1.00 93.94 92 LEU A C 1
ATOM 746 O O . LEU A 1 92 ? 5.330 3.253 2.865 1.00 93.94 92 LEU A O 1
ATOM 750 N N . GLU A 1 93 ? 6.537 4.931 1.983 1.00 92.62 93 GLU A N 1
ATOM 751 C CA . GLU A 1 93 ? 6.753 5.647 3.244 1.00 92.62 93 GLU A CA 1
ATOM 752 C C . GLU A 1 93 ? 5.430 6.152 3.844 1.00 92.62 93 GLU A C 1
ATOM 754 O O . GLU A 1 93 ? 5.156 5.958 5.035 1.00 92.62 93 GLU A O 1
ATOM 759 N N . GLN A 1 94 ? 4.562 6.731 3.009 1.00 90.12 94 GLN A N 1
ATOM 760 C CA . GLN A 1 94 ? 3.247 7.217 3.426 1.00 90.12 94 GLN A CA 1
ATOM 761 C C . GLN A 1 94 ? 2.350 6.082 3.932 1.00 90.12 94 GLN A C 1
ATOM 763 O O . GLN A 1 94 ? 1.743 6.204 4.998 1.00 90.12 94 GLN A O 1
ATOM 768 N N . GLN A 1 95 ? 2.269 4.963 3.208 1.00 90.94 95 GLN A N 1
ATOM 769 C CA . GLN A 1 95 ? 1.467 3.810 3.624 1.00 90.94 95 GLN A CA 1
ATOM 770 C C . GLN A 1 95 ? 2.032 3.159 4.892 1.00 90.94 95 GLN A C 1
ATOM 772 O O . GLN A 1 95 ? 1.263 2.819 5.791 1.00 90.94 95 GLN A O 1
ATOM 777 N N . SER A 1 96 ? 3.358 3.049 5.012 1.00 93.44 96 SER A N 1
ATOM 778 C CA . SER A 1 96 ? 4.008 2.504 6.212 1.00 93.44 96 SER A CA 1
ATOM 779 C C . SER A 1 96 ? 3.676 3.345 7.445 1.00 93.44 96 SER A C 1
ATOM 781 O O . SER A 1 96 ? 3.233 2.811 8.463 1.00 93.44 96 SER A O 1
ATOM 783 N N . THR A 1 97 ? 3.784 4.670 7.325 1.00 92.44 97 THR A N 1
ATOM 784 C CA . THR A 1 97 ? 3.414 5.613 8.390 1.00 92.44 97 THR A CA 1
ATOM 785 C C . THR A 1 97 ? 1.939 5.474 8.768 1.00 92.44 97 THR A C 1
ATOM 787 O O . THR A 1 97 ? 1.603 5.362 9.947 1.00 92.44 97 THR A O 1
ATOM 790 N N . ARG A 1 98 ? 1.043 5.400 7.775 1.00 89.88 98 ARG A N 1
ATOM 791 C CA . ARG A 1 98 ? -0.401 5.222 8.006 1.00 89.88 98 ARG A CA 1
ATOM 792 C C . ARG A 1 98 ? -0.725 3.919 8.730 1.00 89.88 98 ARG A C 1
ATOM 794 O O . ARG A 1 98 ? -1.596 3.923 9.595 1.00 89.88 98 ARG A O 1
ATOM 801 N N . LEU A 1 99 ? -0.054 2.813 8.407 1.00 91.25 99 LEU A N 1
ATOM 802 C CA . LEU A 1 99 ? -0.276 1.531 9.083 1.00 91.25 99 LEU A CA 1
ATOM 803 C C . LEU A 1 99 ? 0.249 1.521 10.520 1.00 91.25 99 LEU A C 1
ATOM 805 O O . LEU A 1 99 ? -0.400 0.940 11.395 1.00 91.25 99 LEU A O 1
ATOM 809 N N . ILE A 1 100 ? 1.389 2.170 10.777 1.00 92.25 100 ILE A N 1
ATOM 810 C CA . ILE A 1 100 ? 1.921 2.354 12.134 1.00 92.25 100 ILE A CA 1
ATOM 811 C C . ILE A 1 100 ? 0.925 3.156 12.976 1.00 92.25 100 ILE A C 1
ATOM 813 O O . ILE A 1 100 ? 0.553 2.717 14.066 1.00 92.25 100 ILE A O 1
ATOM 817 N N . GLU A 1 101 ? 0.432 4.276 12.447 1.00 90.12 101 GLU A N 1
ATOM 818 C CA . GLU A 1 101 ? -0.579 5.092 13.119 1.00 90.12 101 GLU A CA 1
ATOM 819 C C . GLU A 1 101 ? -1.879 4.314 13.333 1.00 90.12 101 GLU A C 1
ATOM 821 O O . GLU A 1 101 ? -2.393 4.272 14.449 1.00 90.12 101 GLU A O 1
ATOM 826 N N . LEU A 1 102 ? -2.374 3.597 12.322 1.00 89.19 102 LEU A N 1
ATOM 827 C CA . LEU A 1 102 ? -3.581 2.779 12.449 1.00 89.19 102 LEU A CA 1
ATOM 828 C C . LEU A 1 102 ? -3.442 1.717 13.549 1.00 89.19 102 LEU A C 1
ATOM 830 O O . LEU A 1 102 ? -4.382 1.496 14.314 1.00 89.19 102 LEU A O 1
ATOM 834 N N . ARG A 1 103 ? -2.265 1.088 13.675 1.00 8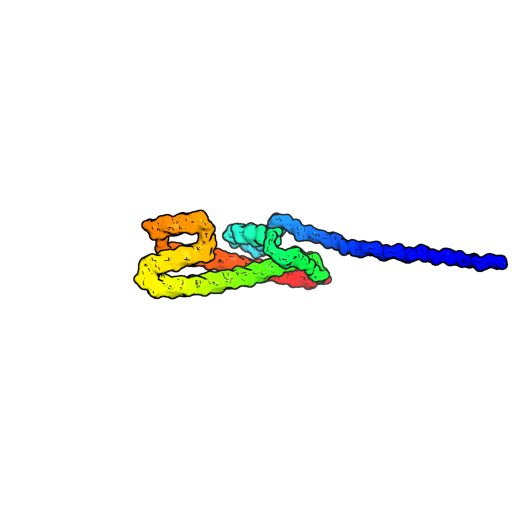9.56 103 ARG A N 1
ATOM 835 C CA . ARG A 1 103 ? -1.968 0.141 14.760 1.00 89.56 103 ARG A CA 1
ATOM 836 C C . ARG A 1 103 ? -1.940 0.840 16.119 1.00 89.56 103 ARG A C 1
ATOM 838 O O . ARG A 1 103 ? -2.520 0.323 17.070 1.00 89.56 103 ARG A O 1
ATOM 845 N N . ARG A 1 104 ? -1.300 2.008 16.216 1.00 89.69 104 ARG A N 1
ATOM 846 C CA . ARG A 1 104 ? -1.253 2.807 17.449 1.00 89.69 104 ARG A CA 1
ATOM 847 C C . ARG A 1 104 ? -2.658 3.184 17.916 1.00 89.69 104 ARG A C 1
ATOM 849 O O . ARG A 1 104 ? -2.982 2.985 19.086 1.00 89.69 104 ARG A O 1
ATOM 856 N N . TRP A 1 105 ? -3.496 3.662 17.001 1.00 86.50 105 TRP A N 1
ATOM 857 C CA . TRP A 1 105 ? -4.888 4.003 17.276 1.00 86.50 105 TRP A CA 1
ATOM 858 C C . TRP A 1 105 ? -5.712 2.783 17.674 1.00 86.50 105 TRP A C 1
ATOM 860 O O . TRP A 1 105 ? -6.436 2.854 18.662 1.00 86.50 105 TRP A O 1
ATOM 870 N N . GLN A 1 106 ? -5.556 1.648 16.986 1.00 87.62 106 GLN A N 1
ATOM 871 C CA . GLN A 1 106 ? -6.228 0.402 17.361 1.00 87.62 106 GLN A CA 1
ATOM 872 C C . GLN A 1 106 ? -5.911 -0.000 18.812 1.00 87.62 106 GLN A C 1
ATOM 874 O O . GLN A 1 106 ? -6.829 -0.301 19.575 1.00 87.62 106 GLN A O 1
ATOM 879 N N . THR A 1 107 ? -4.636 0.035 19.211 1.00 88.81 107 THR A N 1
ATOM 880 C CA . THR A 1 107 ? -4.219 -0.293 20.584 1.00 88.81 107 THR A CA 1
ATOM 881 C C . THR A 1 107 ? -4.767 0.710 21.599 1.00 88.81 107 THR A C 1
ATOM 883 O O . THR A 1 107 ? -5.345 0.307 22.607 1.00 88.81 107 THR A O 1
ATOM 886 N N . ALA A 1 108 ? -4.627 2.012 21.329 1.00 87.62 108 ALA A N 1
ATOM 887 C CA . ALA A 1 108 ? -5.088 3.064 22.233 1.00 87.62 108 ALA A CA 1
ATOM 888 C C . ALA A 1 108 ? -6.611 3.021 22.444 1.00 87.62 108 ALA A C 1
ATOM 890 O O . ALA A 1 108 ? -7.079 3.127 23.577 1.00 87.62 108 ALA A O 1
ATOM 891 N N . TYR A 1 109 ? -7.391 2.815 21.378 1.00 85.69 109 TYR A N 1
ATOM 892 C CA . TYR A 1 109 ? -8.845 2.694 21.487 1.00 85.69 109 TYR A CA 1
ATOM 893 C C . TYR A 1 109 ? -9.279 1.401 22.166 1.00 85.69 109 TYR A C 1
ATOM 895 O O . TYR A 1 109 ? -10.203 1.447 22.972 1.00 85.69 109 TYR A O 1
ATOM 903 N N . GLY A 1 110 ? -8.615 0.271 21.903 1.00 86.12 110 GLY A N 1
ATOM 904 C CA . GLY A 1 110 ? -8.890 -0.975 22.623 1.00 86.12 110 GLY A CA 1
ATOM 905 C C . GLY A 1 110 ? -8.724 -0.812 24.136 1.00 86.12 110 GLY A C 1
ATOM 906 O O . GLY A 1 110 ? -9.598 -1.217 24.899 1.00 86.12 110 GLY A O 1
ATOM 907 N N . GLN A 1 111 ? -7.661 -0.125 24.567 1.00 88.06 111 GLN A N 1
ATOM 908 C CA . GLN A 1 111 ? -7.445 0.192 25.981 1.00 88.06 111 GLN A CA 1
ATOM 909 C C . GLN A 1 111 ? -8.545 1.098 26.546 1.00 88.06 111 GLN A C 1
ATOM 911 O O . GLN A 1 111 ? -9.168 0.729 27.541 1.00 88.06 111 GLN A O 1
ATOM 916 N N . ARG A 1 112 ? -8.843 2.231 25.893 1.00 87.44 112 ARG A N 1
ATOM 917 C CA . ARG A 1 112 ? -9.902 3.163 26.332 1.00 87.44 112 ARG A CA 1
ATOM 918 C C . ARG A 1 112 ? -11.273 2.489 26.419 1.00 87.44 112 ARG A C 1
ATOM 920 O O . ARG A 1 112 ? -11.974 2.658 27.406 1.00 87.44 112 ARG A O 1
ATOM 927 N N . TYR A 1 113 ? -11.627 1.680 25.421 1.00 85.69 113 TYR A N 1
ATOM 928 C CA . TYR A 1 113 ? -12.881 0.929 25.402 1.00 85.69 113 TYR A CA 1
ATOM 929 C C . TYR A 1 113 ? -12.967 -0.073 26.565 1.00 85.69 113 TYR A C 1
ATOM 931 O O . TYR A 1 113 ? -14.002 -0.159 27.220 1.00 85.69 113 TYR A O 1
ATOM 939 N N . SER A 1 114 ? -11.874 -0.786 26.870 1.00 85.25 114 SER A N 1
ATOM 940 C CA . SER A 1 114 ? -11.829 -1.741 27.989 1.00 85.25 114 SER A CA 1
ATOM 941 C C . SER A 1 114 ? -11.898 -1.084 29.374 1.00 85.25 114 SER A C 1
ATOM 943 O O . SER A 1 114 ? -12.417 -1.683 30.311 1.00 85.25 114 SER A O 1
ATOM 945 N N . GLN A 1 115 ? -11.387 0.145 29.498 1.00 90.19 115 GLN A N 1
ATOM 946 C CA . GLN A 1 115 ? -11.356 0.913 30.747 1.00 90.19 115 GLN A CA 1
ATOM 947 C C . GLN A 1 115 ? -12.629 1.738 30.975 1.00 90.19 115 GLN A C 1
ATOM 949 O O . GLN A 1 115 ? -12.839 2.235 32.079 1.00 90.19 115 GLN A O 1
ATOM 954 N N . ALA A 1 116 ? -13.472 1.891 29.952 1.00 89.94 116 ALA A N 1
ATOM 955 C CA . ALA A 1 116 ? -14.719 2.633 30.048 1.00 89.94 116 ALA A CA 1
ATOM 956 C C . ALA A 1 116 ? -15.685 1.953 31.029 1.00 89.94 116 ALA A C 1
ATOM 958 O O . ALA A 1 116 ? -16.018 0.765 30.900 1.00 89.94 116 ALA A O 1
ATOM 959 N N . VAL A 1 117 ? -16.135 2.741 32.006 1.00 86.62 117 VAL A N 1
ATOM 960 C CA . VAL A 1 117 ? -16.962 2.289 33.130 1.00 86.62 117 VAL A CA 1
ATOM 961 C C . VAL A 1 117 ? -18.427 2.258 32.718 1.00 86.62 117 VAL A C 1
ATOM 963 O O . VAL A 1 117 ? -19.175 1.373 33.133 1.00 86.62 117 VAL A O 1
ATOM 966 N N . THR A 1 118 ? -18.834 3.200 31.870 1.00 88.56 118 THR A N 1
ATOM 967 C CA . THR A 1 118 ? -20.215 3.319 31.404 1.00 88.56 118 THR A CA 1
ATOM 968 C C . THR A 1 118 ? -20.367 2.918 29.942 1.00 88.56 118 THR A C 1
ATOM 970 O O . THR A 1 118 ? -19.459 3.051 29.120 1.00 88.56 118 THR A O 1
ATOM 973 N N . GLU A 1 119 ? -21.570 2.472 29.588 1.00 83.00 119 GLU A N 1
ATOM 974 C CA . GLU A 1 119 ? -21.914 2.174 28.197 1.00 83.00 119 GLU A CA 1
ATOM 975 C C . GLU A 1 119 ? -21.848 3.433 27.312 1.00 83.00 119 GLU A C 1
ATOM 977 O O . GLU A 1 119 ? -21.392 3.377 26.174 1.00 83.00 119 GLU A O 1
ATOM 982 N N . ALA A 1 120 ? -22.207 4.601 27.853 1.00 84.62 120 ALA A N 1
ATOM 983 C CA . ALA A 1 120 ? -22.109 5.869 27.133 1.00 84.62 120 ALA A CA 1
ATOM 984 C C . ALA A 1 120 ? -20.655 6.224 26.757 1.00 84.62 120 ALA A C 1
ATOM 986 O O . ALA A 1 120 ? -20.396 6.659 25.633 1.00 84.62 120 ALA A O 1
ATOM 987 N N . GLU A 1 121 ? -19.694 5.997 27.659 1.00 85.69 121 GLU A N 1
ATOM 988 C CA . GLU A 1 121 ? -18.260 6.185 27.381 1.00 85.69 121 GLU A CA 1
ATOM 989 C C . GLU A 1 121 ? -17.756 5.211 26.310 1.00 85.69 121 GLU A C 1
ATOM 991 O O . GLU A 1 121 ? -17.043 5.613 25.387 1.00 85.69 121 GLU A O 1
ATOM 996 N N . ARG A 1 122 ? -18.180 3.941 26.367 1.00 84.75 122 ARG A N 1
ATOM 997 C CA . ARG A 1 122 ? -17.849 2.939 25.338 1.00 84.75 122 ARG A CA 1
ATOM 998 C C . ARG A 1 122 ? -18.332 3.368 23.959 1.00 84.75 122 ARG A C 1
ATOM 1000 O O . ARG A 1 122 ? -17.560 3.327 23.001 1.00 84.75 122 ARG A O 1
ATOM 1007 N N . GLN A 1 123 ? -19.577 3.830 23.862 1.00 83.31 123 GLN A N 1
ATOM 1008 C CA . GLN A 1 123 ? -20.166 4.313 22.610 1.00 83.31 123 GLN A CA 1
ATOM 1009 C C . GLN A 1 123 ? -19.464 5.569 22.085 1.00 83.31 123 GLN A C 1
ATOM 1011 O O . GLN A 1 123 ? -19.266 5.706 20.875 1.00 83.31 123 GLN A O 1
ATOM 1016 N N . HIS A 1 124 ? -19.042 6.468 22.978 1.00 86.00 124 HIS A N 1
ATOM 1017 C CA . HIS A 1 124 ? -18.261 7.643 22.604 1.00 86.00 124 HIS A CA 1
ATOM 1018 C C . HIS A 1 124 ? -16.927 7.247 21.957 1.00 86.00 124 HIS A C 1
ATOM 1020 O O . HIS A 1 124 ? -16.637 7.678 20.838 1.00 86.00 124 HIS A O 1
ATOM 1026 N N . HIS A 1 125 ? -16.156 6.368 22.603 1.00 86.25 125 HIS A N 1
ATOM 1027 C CA . HIS A 1 125 ? -14.890 5.873 22.053 1.00 86.25 125 HIS A CA 1
ATOM 1028 C C . HIS A 1 125 ? -15.080 5.098 20.744 1.00 86.25 125 HIS A C 1
ATOM 1030 O O . HIS A 1 125 ? -14.262 5.218 19.831 1.00 86.25 125 HIS A O 1
ATOM 1036 N N . LEU A 1 126 ? -16.181 4.352 20.619 1.00 83.81 126 LEU A N 1
ATOM 1037 C CA . LEU A 1 126 ? -16.540 3.636 19.397 1.00 83.81 126 LEU A CA 1
ATOM 1038 C C . LEU A 1 126 ? -16.750 4.607 18.216 1.00 83.81 126 LEU A C 1
ATOM 1040 O O . LEU A 1 126 ? -16.197 4.405 17.134 1.00 83.81 126 LEU A O 1
ATOM 1044 N N . LEU A 1 127 ? -17.505 5.690 18.424 1.00 82.38 127 LEU A N 1
ATOM 1045 C CA . LEU A 1 127 ? -17.746 6.723 17.407 1.00 82.38 127 LEU A CA 1
ATOM 1046 C C . LEU A 1 127 ? -16.482 7.490 17.025 1.00 82.38 127 LEU A C 1
ATOM 1048 O O . LEU A 1 127 ? -16.282 7.799 15.848 1.00 82.38 127 LEU A O 1
ATOM 1052 N N . GLU A 1 128 ? -15.647 7.808 18.009 1.00 85.38 128 GLU A N 1
ATOM 1053 C CA . GLU A 1 128 ? -14.372 8.491 17.798 1.00 85.38 128 GLU A CA 1
ATOM 1054 C C . GLU A 1 128 ? -13.458 7.639 16.903 1.00 85.38 128 GLU A C 1
ATOM 1056 O O . GLU A 1 128 ? -12.930 8.122 15.897 1.00 85.38 128 GLU A O 1
ATOM 1061 N N . PHE A 1 129 ? -13.375 6.334 17.183 1.00 85.19 129 PHE A N 1
ATOM 1062 C CA . PHE A 1 129 ? -12.591 5.420 16.362 1.00 85.19 129 PHE A CA 1
ATOM 1063 C C . PHE A 1 129 ? -13.203 5.211 14.971 1.00 85.19 129 PHE A C 1
ATOM 1065 O O . PHE A 1 129 ? -12.478 5.236 13.975 1.00 85.19 129 PHE A O 1
ATOM 1072 N N . ALA A 1 130 ? -14.531 5.087 14.858 1.00 82.69 130 ALA A N 1
ATOM 1073 C CA . ALA A 1 130 ? -15.217 5.034 13.563 1.00 82.69 130 ALA A CA 1
ATOM 1074 C C . ALA A 1 130 ? -14.896 6.265 12.700 1.00 82.69 130 ALA A C 1
ATOM 1076 O O . ALA A 1 130 ? -14.645 6.145 11.497 1.00 82.69 130 ALA A O 1
ATOM 1077 N N . HIS A 1 131 ? -14.858 7.448 13.318 1.00 82.94 131 HIS A N 1
ATOM 1078 C CA . HIS A 1 131 ? -14.483 8.682 12.642 1.00 82.94 131 HIS A CA 1
ATOM 1079 C C . HIS A 1 131 ? -13.030 8.666 12.163 1.00 82.94 131 HIS A C 1
ATOM 1081 O O . HIS A 1 131 ? -12.785 8.979 10.997 1.00 82.94 131 HIS A O 1
ATOM 1087 N N . TYR A 1 132 ? -12.090 8.252 13.019 1.00 83.31 132 TYR A N 1
ATOM 1088 C CA . TYR A 1 132 ? -10.683 8.088 12.641 1.00 83.31 132 TYR A CA 1
ATOM 1089 C C . TYR A 1 132 ? -10.519 7.106 11.473 1.00 83.31 132 TYR A C 1
ATOM 1091 O O . TYR A 1 132 ? -9.766 7.354 10.528 1.00 83.31 132 TYR A O 1
ATOM 1099 N N . LEU A 1 133 ? -11.313 6.032 11.453 1.00 81.88 133 LEU A N 1
ATOM 1100 C CA . LEU A 1 133 ? -11.450 5.139 10.307 1.00 81.88 133 LEU A CA 1
ATOM 1101 C C . LEU A 1 133 ? -12.238 5.792 9.154 1.00 81.88 133 LEU A C 1
ATOM 1103 O O . LEU A 1 133 ? -12.955 5.113 8.430 1.00 81.88 133 LEU A O 1
ATOM 1107 N N . GLY A 1 134 ? -12.078 7.090 8.905 1.00 72.69 134 GLY A N 1
ATOM 1108 C CA . GLY A 1 134 ? -12.581 7.800 7.731 1.00 72.69 134 GLY A CA 1
ATOM 1109 C C . GLY A 1 134 ? -14.090 7.723 7.509 1.00 72.69 134 GLY A C 1
ATOM 1110 O O . GLY A 1 134 ? -14.517 7.838 6.359 1.00 72.69 134 GLY A O 1
ATOM 1111 N N . ALA A 1 135 ? -14.899 7.519 8.554 1.00 64.94 135 ALA A N 1
ATOM 1112 C CA . ALA A 1 135 ? -16.335 7.730 8.434 1.00 64.94 135 ALA A CA 1
ATOM 1113 C C . ALA A 1 135 ? -16.575 9.207 8.086 1.00 64.94 135 ALA A C 1
ATOM 1115 O O . ALA A 1 135 ? -16.282 10.106 8.882 1.00 64.94 135 ALA A O 1
ATOM 1116 N N . ASN A 1 136 ? -17.085 9.466 6.878 1.00 65.88 136 ASN A N 1
ATOM 1117 C CA . ASN A 1 136 ? -17.553 10.800 6.510 1.00 65.88 136 ASN A CA 1
ATOM 1118 C C . ASN A 1 136 ? -18.813 11.151 7.320 1.00 65.88 136 ASN A C 1
ATOM 1120 O O . ASN A 1 136 ? -19.420 10.286 7.941 1.00 65.88 136 ASN A O 1
ATOM 1124 N N . TRP A 1 137 ? -19.249 12.410 7.300 1.00 54.47 137 TRP A N 1
ATOM 1125 C CA . TRP A 1 137 ? -20.402 12.863 8.091 1.00 54.47 137 TRP A CA 1
ATOM 1126 C C . TRP A 1 137 ? -21.691 12.047 7.846 1.00 54.47 137 TRP A C 1
ATOM 1128 O O . TRP A 1 137 ? -22.491 11.861 8.764 1.00 54.47 137 TRP A O 1
ATOM 1138 N N . ARG A 1 138 ? -21.884 11.500 6.633 1.00 64.44 138 ARG A N 1
ATOM 1139 C CA . ARG A 1 138 ? -23.013 10.607 6.309 1.00 64.44 138 ARG A CA 1
ATOM 1140 C C . ARG A 1 138 ? -22.836 9.230 6.945 1.00 64.44 138 ARG A C 1
ATOM 1142 O O . ARG A 1 138 ? -23.786 8.699 7.513 1.00 64.44 138 ARG A O 1
ATOM 1149 N N . GLN A 1 139 ? -21.628 8.674 6.884 1.00 63.41 139 GLN A N 1
ATOM 1150 C CA . GLN A 1 139 ? -21.270 7.425 7.553 1.00 63.41 139 GLN A CA 1
ATOM 1151 C C . GLN A 1 139 ? -21.282 7.560 9.070 1.00 63.41 139 GLN A C 1
ATOM 1153 O O . GLN A 1 139 ? -21.756 6.648 9.718 1.00 63.41 139 GLN A O 1
ATOM 1158 N N . GLN A 1 140 ? -20.913 8.702 9.645 1.00 64.19 140 GLN A N 1
ATOM 1159 C CA . GLN A 1 140 ? -21.073 8.958 11.076 1.00 64.19 140 GLN A CA 1
ATOM 1160 C C . GLN A 1 140 ? -22.544 8.986 11.494 1.00 64.19 140 GLN A C 1
ATOM 1162 O O . GLN A 1 140 ? -22.898 8.442 12.535 1.00 64.19 140 GLN A O 1
ATOM 1167 N N . ALA A 1 141 ? -23.418 9.613 10.702 1.00 63.91 141 ALA A N 1
ATOM 1168 C CA . ALA A 1 141 ? -24.852 9.610 10.979 1.00 63.91 141 ALA A CA 1
ATOM 1169 C C . ALA A 1 141 ? -25.442 8.193 10.879 1.00 63.91 141 ALA A C 1
ATOM 1171 O O . ALA A 1 141 ? -26.284 7.816 11.695 1.00 63.91 141 ALA A O 1
ATOM 1172 N N . ALA A 1 142 ? -24.978 7.399 9.911 1.00 65.88 142 ALA A N 1
ATOM 1173 C CA . ALA A 1 142 ? -25.336 5.991 9.788 1.00 65.88 142 ALA A CA 1
ATOM 1174 C C . ALA A 1 142 ? -24.773 5.151 10.946 1.00 65.88 142 ALA A C 1
ATOM 1176 O O . ALA A 1 142 ? -25.516 4.368 11.522 1.00 65.88 142 ALA A O 1
ATOM 1177 N N . ASP A 1 143 ? -23.519 5.368 11.342 1.00 65.19 143 ASP A N 1
ATOM 1178 C CA . ASP A 1 143 ? -22.841 4.665 12.432 1.00 65.19 143 ASP A CA 1
ATOM 1179 C C . ASP A 1 143 ? -23.487 4.997 13.785 1.00 65.19 143 ASP A C 1
ATOM 1181 O O . ASP A 1 143 ? -23.707 4.095 14.582 1.00 65.19 143 ASP A O 1
ATOM 1185 N N . ARG A 1 144 ? -23.921 6.246 14.021 1.00 66.62 144 ARG A N 1
ATOM 1186 C CA . ARG A 1 144 ? -24.724 6.620 15.205 1.00 66.62 144 ARG A CA 1
ATOM 1187 C C . ARG A 1 144 ? -26.074 5.903 15.251 1.00 66.62 144 ARG A C 1
ATOM 1189 O O . ARG A 1 144 ? -26.503 5.482 16.318 1.00 66.62 144 ARG A O 1
ATOM 1196 N N . ARG A 1 145 ? -26.756 5.755 14.108 1.00 68.38 145 ARG A N 1
ATOM 1197 C CA . ARG A 1 145 ? -28.015 4.986 14.024 1.00 68.38 145 ARG A CA 1
ATOM 1198 C C . ARG A 1 145 ? -27.773 3.484 14.160 1.00 68.38 145 ARG A C 1
ATOM 1200 O O . ARG A 1 145 ? -28.607 2.784 14.723 1.00 68.38 145 ARG A O 1
ATOM 1207 N N . ALA A 1 146 ? -26.652 2.996 13.637 1.00 66.44 146 ALA A N 1
ATOM 1208 C CA . ALA A 1 146 ? -26.248 1.604 13.735 1.00 66.44 146 ALA A CA 1
ATOM 1209 C C . ALA A 1 146 ? -25.830 1.251 15.165 1.00 66.44 146 ALA A C 1
ATOM 1211 O O . ALA A 1 146 ? -26.186 0.181 15.622 1.00 66.44 146 ALA A O 1
ATOM 1212 N N . LEU A 1 147 ? -25.193 2.150 15.915 1.00 65.50 147 LEU A N 1
ATOM 1213 C CA . LEU A 1 147 ? -24.886 1.989 17.345 1.00 65.50 147 LEU A CA 1
ATOM 1214 C C . LEU A 1 147 ? -26.108 1.674 18.201 1.00 65.50 147 LEU A C 1
ATOM 1216 O O . LEU A 1 147 ? -26.019 0.906 19.146 1.00 65.50 147 LEU A O 1
ATOM 1220 N N . GLN A 1 148 ? -27.268 2.214 17.834 1.00 62.91 148 GLN A N 1
ATOM 1221 C CA . GLN A 1 148 ? -28.519 1.934 18.537 1.00 62.91 148 GLN A CA 1
ATOM 1222 C C . GLN A 1 148 ? -29.110 0.553 18.219 1.00 62.91 148 GLN A C 1
ATOM 1224 O O . GLN A 1 148 ? -30.124 0.187 18.809 1.00 62.91 148 GLN A O 1
ATOM 1229 N N . ARG A 1 149 ? -28.554 -0.193 17.252 1.00 60.94 149 ARG A N 1
ATOM 1230 C CA . ARG A 1 149 ? -29.161 -1.439 16.760 1.00 60.94 149 ARG A CA 1
ATOM 1231 C C . ARG A 1 149 ? -28.184 -2.612 16.516 1.00 60.94 149 ARG A C 1
ATOM 1233 O O . ARG A 1 149 ? -28.590 -3.735 16.774 1.00 60.94 149 ARG A O 1
ATOM 1240 N N . TRP A 1 150 ? -26.973 -2.389 15.984 1.00 64.38 150 TRP A N 1
ATOM 1241 C CA . TRP A 1 150 ? -26.030 -3.425 15.495 1.00 64.38 150 TRP A CA 1
ATOM 1242 C C . TRP A 1 150 ? -24.526 -3.045 15.498 1.00 64.38 150 TRP A C 1
ATOM 1244 O O . TRP A 1 150 ? -23.712 -3.917 15.222 1.00 64.38 150 TRP A O 1
ATOM 1254 N N . LEU A 1 151 ? -24.118 -1.780 15.704 1.00 67.38 151 LEU A N 1
ATOM 1255 C CA . LEU A 1 151 ? -22.690 -1.408 15.658 1.00 67.38 151 LEU A CA 1
ATOM 1256 C C . LEU A 1 151 ? -22.029 -1.702 17.004 1.00 67.38 151 LEU A C 1
ATOM 1258 O O . LEU A 1 151 ? -22.228 -0.969 17.972 1.00 67.38 151 LEU A O 1
ATOM 1262 N N . ASP A 1 152 ? -21.226 -2.754 17.023 1.00 75.69 152 ASP A N 1
ATOM 1263 C CA . ASP A 1 152 ? -20.440 -3.200 18.160 1.00 75.69 152 ASP A CA 1
ATOM 1264 C C . ASP A 1 152 ? -18.940 -2.930 17.952 1.00 75.69 152 ASP A C 1
ATOM 1266 O O . ASP A 1 152 ? -18.482 -2.414 16.924 1.00 75.69 152 ASP A O 1
ATOM 1270 N N . TYR A 1 153 ? -18.164 -3.243 18.987 1.00 79.94 153 TYR A N 1
ATOM 1271 C CA . TYR A 1 153 ? -16.709 -3.160 18.949 1.00 79.94 153 TYR A CA 1
ATOM 1272 C C . TYR A 1 153 ? -16.116 -4.042 17.841 1.00 79.94 153 TYR A C 1
ATOM 1274 O O . TYR A 1 153 ? -15.222 -3.598 17.113 1.00 79.94 153 TYR A O 1
ATOM 1282 N N . ASP A 1 154 ? -16.662 -5.243 17.654 1.00 82.62 154 ASP A N 1
ATOM 1283 C CA . ASP A 1 154 ? -16.168 -6.223 16.688 1.00 82.62 154 ASP A CA 1
ATOM 1284 C C . ASP A 1 154 ? -16.311 -5.734 15.243 1.00 82.62 154 ASP A C 1
ATOM 1286 O O . ASP A 1 154 ? -15.356 -5.829 14.468 1.00 82.62 154 ASP A O 1
ATOM 1290 N N . ALA A 1 155 ? -17.426 -5.092 14.887 1.00 83.69 155 ALA A N 1
ATOM 1291 C CA . ALA A 1 155 ? -17.617 -4.488 13.571 1.00 83.69 155 ALA A CA 1
ATOM 1292 C C . ALA A 1 155 ? -16.570 -3.403 13.269 1.00 83.69 155 ALA A C 1
ATOM 1294 O O . ALA A 1 155 ? -16.102 -3.268 12.131 1.00 83.69 155 ALA A O 1
ATOM 1295 N N . ILE A 1 156 ? -16.173 -2.613 14.269 1.00 83.62 156 ILE A N 1
ATOM 1296 C CA . ILE A 1 156 ? -15.123 -1.602 14.093 1.00 83.62 156 ILE A CA 1
ATOM 1297 C C . ILE A 1 156 ? -13.742 -2.243 13.984 1.00 83.62 156 ILE A C 1
ATOM 1299 O O . ILE A 1 156 ? -12.942 -1.831 13.134 1.00 83.62 156 ILE A O 1
ATOM 1303 N N . VAL A 1 157 ? -13.460 -3.257 14.799 1.00 85.38 157 VAL A N 1
ATOM 1304 C CA . VAL A 1 157 ? -12.222 -4.035 14.695 1.00 85.38 157 VAL A CA 1
ATOM 1305 C C . VAL A 1 157 ? -12.106 -4.655 13.306 1.00 85.38 157 VAL A C 1
ATOM 1307 O O . VAL A 1 157 ? -11.053 -4.538 12.681 1.00 85.38 157 VAL A O 1
ATOM 1310 N N . GLU A 1 158 ? -13.185 -5.218 12.770 1.00 85.94 158 GLU A N 1
ATOM 1311 C CA . GLU A 1 158 ? -13.217 -5.790 11.427 1.00 85.94 158 GLU A CA 1
ATOM 1312 C C . GLU A 1 158 ? -12.948 -4.721 10.351 1.00 85.94 158 GLU A C 1
ATOM 1314 O O . GLU A 1 158 ? -12.103 -4.912 9.474 1.00 85.94 158 GLU A O 1
ATOM 1319 N N . ARG A 1 159 ? -13.580 -3.539 10.442 1.00 86.69 159 ARG A N 1
ATOM 1320 C CA . ARG A 1 159 ? -13.286 -2.398 9.545 1.00 86.69 159 ARG A CA 1
ATOM 1321 C C . ARG A 1 159 ? -11.808 -1.997 9.601 1.00 86.69 159 ARG A C 1
ATOM 1323 O O . ARG A 1 159 ? -11.209 -1.713 8.559 1.00 86.69 159 ARG A O 1
ATOM 1330 N N . CYS A 1 160 ? -11.214 -1.975 10.794 1.00 88.69 160 CYS A N 1
ATOM 1331 C CA . CYS A 1 160 ? -9.792 -1.695 10.984 1.00 88.69 160 CYS A CA 1
ATOM 1332 C C . CYS A 1 160 ? -8.916 -2.780 10.337 1.00 88.69 160 CYS A C 1
ATOM 1334 O O . CYS A 1 160 ? -7.995 -2.459 9.583 1.00 88.69 160 CYS A O 1
ATOM 1336 N N . GLN A 1 161 ? -9.234 -4.059 10.550 1.00 89.12 161 GLN A N 1
ATOM 1337 C CA . GLN A 1 161 ? -8.525 -5.189 9.944 1.00 89.12 161 GLN A CA 1
ATOM 1338 C C . GLN A 1 161 ? -8.580 -5.143 8.415 1.00 89.12 161 GLN A C 1
ATOM 1340 O O . GLN A 1 161 ? -7.542 -5.279 7.770 1.00 89.12 161 GLN A O 1
ATOM 1345 N N . ARG A 1 162 ? -9.748 -4.862 7.823 1.00 89.56 162 ARG A N 1
ATOM 1346 C CA . ARG A 1 162 ? -9.886 -4.703 6.365 1.00 89.56 162 ARG A CA 1
ATOM 1347 C C . ARG A 1 162 ? -9.018 -3.562 5.827 1.00 89.56 162 ARG A C 1
ATOM 1349 O O . ARG A 1 162 ? -8.394 -3.712 4.780 1.00 89.56 162 ARG A O 1
ATOM 1356 N N . ARG A 1 163 ? -8.933 -2.434 6.542 1.00 89.50 163 ARG A N 1
ATOM 1357 C CA . ARG A 1 163 ? -8.053 -1.309 6.168 1.00 89.50 163 ARG A CA 1
ATOM 1358 C C . ARG A 1 163 ? -6.578 -1.668 6.247 1.00 89.50 163 ARG A C 1
ATOM 1360 O O . ARG A 1 163 ? -5.829 -1.308 5.343 1.00 89.50 163 ARG A O 1
ATOM 1367 N N . ARG A 1 164 ? -6.173 -2.389 7.294 1.00 90.69 164 ARG A N 1
ATOM 1368 C CA . ARG A 1 164 ? -4.805 -2.899 7.426 1.00 90.69 164 ARG A CA 1
ATOM 1369 C C . ARG A 1 164 ? -4.466 -3.848 6.286 1.00 90.69 164 ARG A C 1
ATOM 1371 O O . ARG A 1 164 ? -3.495 -3.595 5.593 1.00 90.69 164 ARG A O 1
ATOM 1378 N N . ALA A 1 165 ? -5.318 -4.837 6.020 1.00 91.19 165 ALA A N 1
ATOM 1379 C CA . ALA A 1 165 ? -5.122 -5.786 4.928 1.00 91.19 165 ALA A CA 1
ATOM 1380 C C . ALA A 1 165 ? -5.009 -5.089 3.560 1.00 91.19 165 ALA A C 1
ATOM 1382 O O . ALA A 1 165 ? -4.141 -5.436 2.764 1.00 91.19 165 ALA A O 1
ATOM 1383 N N . ALA A 1 166 ? -5.836 -4.072 3.294 1.00 90.69 166 ALA A N 1
ATOM 1384 C CA . ALA A 1 166 ? -5.730 -3.274 2.072 1.00 90.69 166 ALA A CA 1
ATOM 1385 C C . ALA A 1 166 ? -4.403 -2.494 1.992 1.00 90.69 166 ALA A C 1
ATOM 1387 O O . ALA A 1 166 ? -3.787 -2.431 0.927 1.00 90.69 166 ALA A O 1
ATOM 1388 N N . GLY A 1 167 ? -3.943 -1.923 3.110 1.00 91.50 167 GLY A N 1
ATOM 1389 C CA . GLY A 1 167 ? -2.639 -1.264 3.196 1.00 91.50 167 GLY A CA 1
ATOM 1390 C C . GLY A 1 167 ? -1.473 -2.237 3.003 1.00 91.50 167 GLY A C 1
ATOM 1391 O O . GLY A 1 167 ? -0.569 -1.944 2.227 1.00 91.50 167 GLY A O 1
ATOM 1392 N N . ASP A 1 168 ? -1.529 -3.415 3.625 1.00 93.50 168 ASP A N 1
ATOM 1393 C CA . ASP A 1 168 ? -0.525 -4.477 3.496 1.00 93.50 168 ASP A CA 1
ATOM 1394 C C . ASP A 1 168 ? -0.427 -4.969 2.041 1.00 93.50 168 ASP A C 1
ATOM 1396 O O . ASP A 1 168 ? 0.670 -5.089 1.495 1.00 93.50 168 ASP A O 1
ATOM 1400 N N . GLN A 1 169 ? -1.567 -5.177 1.369 1.00 94.19 169 GLN A N 1
ATOM 1401 C CA . GLN A 1 169 ? -1.608 -5.528 -0.056 1.00 94.19 169 GLN A CA 1
ATOM 1402 C C . GLN A 1 169 ? -0.987 -4.440 -0.937 1.00 94.19 169 GLN A C 1
ATOM 1404 O O . GLN A 1 169 ? -0.239 -4.751 -1.868 1.00 94.19 169 GLN A O 1
ATOM 1409 N N . ARG A 1 170 ? -1.269 -3.164 -0.646 1.00 94.75 170 ARG A N 1
ATOM 1410 C CA . ARG A 1 170 ? -0.663 -2.044 -1.374 1.00 94.75 170 ARG A CA 1
ATOM 1411 C C . ARG A 1 170 ? 0.847 -1.992 -1.158 1.00 94.75 170 ARG A C 1
ATOM 1413 O O . ARG A 1 170 ? 1.570 -1.888 -2.142 1.00 94.75 170 ARG A O 1
ATOM 1420 N N . LEU A 1 171 ? 1.325 -2.120 0.081 1.00 95.06 171 LEU A N 1
ATOM 1421 C CA . LEU A 1 171 ? 2.759 -2.155 0.391 1.00 95.06 171 LEU A CA 1
ATOM 1422 C C . LEU A 1 171 ? 3.470 -3.303 -0.328 1.00 95.06 171 LEU A C 1
ATOM 1424 O O . LEU A 1 171 ? 4.510 -3.078 -0.944 1.00 95.06 171 LEU A O 1
ATOM 1428 N N . ALA A 1 172 ? 2.899 -4.510 -0.293 1.00 95.50 172 ALA A N 1
ATOM 1429 C CA . ALA A 1 172 ? 3.463 -5.675 -0.969 1.00 95.50 172 ALA A CA 1
ATOM 1430 C C . ALA A 1 172 ? 3.618 -5.427 -2.476 1.00 95.50 172 ALA A C 1
ATOM 1432 O O . ALA A 1 172 ? 4.701 -5.632 -3.028 1.00 95.50 172 ALA A O 1
ATOM 1433 N N . LEU A 1 173 ? 2.569 -4.907 -3.123 1.00 96.00 173 LEU A N 1
ATOM 1434 C CA . LEU A 1 173 ? 2.622 -4.534 -4.534 1.00 96.00 173 LEU A CA 1
ATOM 1435 C C . LEU A 1 173 ? 3.694 -3.467 -4.789 1.00 96.00 173 LEU A C 1
ATOM 1437 O O . LEU A 1 173 ? 4.519 -3.636 -5.681 1.00 96.00 173 LEU A O 1
ATOM 1441 N N . VAL A 1 174 ? 3.699 -2.375 -4.022 1.00 96.25 174 VAL A N 1
ATOM 1442 C CA . VAL A 1 174 ? 4.639 -1.256 -4.196 1.00 96.25 174 VAL A CA 1
ATOM 1443 C C . VAL A 1 174 ? 6.091 -1.722 -4.071 1.00 96.25 174 VAL A C 1
ATOM 1445 O O . VAL A 1 174 ? 6.905 -1.382 -4.928 1.00 96.25 174 VAL A O 1
ATOM 1448 N N . LEU A 1 175 ? 6.409 -2.552 -3.073 1.00 96.12 175 LEU A N 1
ATOM 1449 C CA . LEU A 1 175 ? 7.740 -3.146 -2.905 1.00 96.12 175 LEU A CA 1
ATOM 1450 C C . LEU A 1 175 ? 8.141 -3.996 -4.112 1.00 96.12 175 LEU A C 1
ATOM 1452 O O . LEU A 1 175 ? 9.247 -3.855 -4.636 1.00 96.12 175 LEU A O 1
ATOM 1456 N N . GLU A 1 176 ? 7.230 -4.838 -4.595 1.00 95.75 176 GLU A N 1
ATOM 1457 C CA . GLU A 1 176 ? 7.467 -5.660 -5.779 1.00 95.75 176 GLU A CA 1
ATOM 1458 C C . GLU A 1 176 ? 7.742 -4.790 -7.019 1.00 95.75 176 GLU A C 1
ATOM 1460 O O . GLU A 1 176 ? 8.665 -5.058 -7.795 1.00 95.75 176 GLU A O 1
ATOM 1465 N N . ARG A 1 177 ? 6.977 -3.704 -7.191 1.00 95.62 177 ARG A N 1
ATOM 1466 C CA . ARG A 1 177 ? 7.160 -2.754 -8.298 1.00 95.62 177 ARG A CA 1
ATOM 1467 C C . ARG A 1 177 ? 8.475 -1.984 -8.184 1.00 95.62 177 ARG A C 1
ATOM 1469 O O . ARG A 1 177 ? 9.141 -1.803 -9.199 1.00 95.62 177 ARG A O 1
ATOM 1476 N N . LEU A 1 178 ? 8.889 -1.580 -6.983 1.00 95.56 178 LEU A N 1
ATOM 1477 C CA . LEU A 1 178 ? 10.189 -0.938 -6.748 1.00 95.56 178 LEU A CA 1
ATOM 1478 C C . LEU A 1 178 ? 11.354 -1.868 -7.106 1.00 95.56 178 LEU A C 1
ATOM 1480 O O . LEU A 1 178 ? 12.296 -1.441 -7.780 1.00 95.56 178 LEU A O 1
ATOM 1484 N N . GLY A 1 179 ? 11.274 -3.145 -6.724 1.00 94.38 179 GLY A N 1
ATOM 1485 C CA . GLY A 1 179 ? 12.260 -4.158 -7.110 1.00 94.38 179 GLY A CA 1
ATOM 1486 C C . GLY A 1 179 ? 12.343 -4.339 -8.629 1.00 94.38 179 GLY A C 1
ATOM 1487 O O . GLY A 1 179 ? 13.432 -4.349 -9.204 1.00 94.38 179 GLY A O 1
ATOM 1488 N N . PHE A 1 180 ? 11.195 -4.398 -9.307 1.00 94.19 180 PHE A N 1
ATOM 1489 C CA . PHE A 1 180 ? 11.151 -4.519 -10.765 1.00 94.19 180 PHE A CA 1
ATOM 1490 C C . PHE A 1 180 ? 11.720 -3.281 -11.481 1.00 94.19 180 PHE A C 1
ATOM 1492 O O . PHE A 1 180 ? 12.556 -3.406 -12.379 1.00 94.19 180 PHE A O 1
ATOM 1499 N N . LEU A 1 181 ? 11.301 -2.078 -11.072 1.00 92.44 181 LEU A N 1
ATOM 1500 C CA . LEU A 1 181 ? 11.738 -0.823 -11.689 1.00 92.44 181 LEU A CA 1
ATOM 1501 C C . LEU A 1 181 ? 13.223 -0.550 -11.452 1.00 92.44 181 LEU A C 1
ATOM 1503 O O . LEU A 1 181 ? 13.909 -0.138 -12.383 1.00 92.44 181 LEU A O 1
ATOM 1507 N N . SER A 1 182 ? 13.741 -0.810 -10.250 1.00 92.38 182 SER A N 1
ATOM 1508 C CA . SER A 1 182 ? 15.170 -0.635 -9.954 1.00 92.38 182 SER A CA 1
ATOM 1509 C C . SER A 1 182 ? 16.046 -1.559 -10.805 1.00 92.38 182 SER A C 1
ATOM 1511 O O . SER A 1 182 ? 17.028 -1.104 -11.393 1.00 92.38 182 SER A O 1
ATOM 1513 N N . ALA A 1 183 ? 15.658 -2.828 -10.965 1.00 91.81 183 ALA A N 1
ATOM 1514 C CA . ALA A 1 183 ? 16.355 -3.756 -11.853 1.00 91.81 183 ALA A CA 1
ATOM 1515 C C . ALA A 1 183 ? 16.308 -3.305 -13.325 1.00 91.81 183 ALA A C 1
ATOM 1517 O O . ALA A 1 183 ? 17.306 -3.424 -14.039 1.00 91.81 183 ALA A O 1
ATOM 1518 N N . GLY A 1 184 ? 15.169 -2.773 -13.781 1.00 88.38 184 GLY A N 1
ATOM 1519 C CA . GLY A 1 184 ? 15.018 -2.201 -15.122 1.00 88.38 184 GLY A CA 1
ATOM 1520 C C . GLY A 1 184 ? 15.917 -0.984 -15.350 1.00 88.38 184 GLY A C 1
ATOM 1521 O O . GLY A 1 184 ? 16.669 -0.954 -16.324 1.00 88.38 184 GLY A O 1
ATOM 1522 N N . LEU A 1 185 ? 15.902 -0.033 -14.413 1.00 87.31 185 LEU A N 1
ATOM 1523 C CA . LEU A 1 185 ? 16.734 1.172 -14.435 1.00 87.31 185 LEU A CA 1
ATOM 1524 C C . LEU A 1 185 ? 18.225 0.825 -14.496 1.00 87.31 185 LEU A C 1
ATOM 1526 O O . LEU A 1 185 ? 18.939 1.337 -15.354 1.00 87.31 185 LEU A O 1
ATOM 1530 N N . LEU A 1 186 ? 18.693 -0.093 -13.645 1.00 89.12 186 LEU A N 1
ATOM 1531 C CA . LEU A 1 186 ? 20.096 -0.518 -13.633 1.00 89.12 186 LEU A CA 1
ATOM 1532 C C . LEU A 1 186 ? 20.523 -1.164 -14.955 1.00 89.12 186 LEU A C 1
ATOM 1534 O O . LEU A 1 186 ? 21.636 -0.924 -15.418 1.00 89.12 186 LEU A O 1
ATOM 1538 N N . LYS A 1 187 ? 19.659 -1.974 -15.577 1.00 89.00 187 LYS A N 1
ATOM 1539 C CA . LYS A 1 187 ? 19.946 -2.576 -16.888 1.00 89.00 187 LYS A CA 1
ATOM 1540 C C . LYS A 1 187 ? 20.031 -1.521 -17.987 1.00 89.00 187 LYS A C 1
ATOM 1542 O O . LYS A 1 187 ? 20.948 -1.574 -18.797 1.00 89.00 187 LYS A O 1
ATOM 1547 N N . GLN A 1 188 ? 19.102 -0.568 -18.001 1.00 84.25 188 GLN A N 1
ATOM 1548 C CA . GLN A 1 188 ? 19.064 0.497 -19.004 1.00 84.25 188 GLN A CA 1
ATOM 1549 C C . GLN A 1 188 ? 20.263 1.441 -18.895 1.00 84.25 188 GLN A C 1
ATOM 1551 O O . GLN A 1 188 ? 20.795 1.843 -19.920 1.00 84.25 188 GLN A O 1
ATOM 1556 N N . LEU A 1 189 ? 20.714 1.745 -17.676 1.00 83.75 189 LEU A N 1
ATOM 1557 C CA . LEU A 1 189 ? 21.876 2.605 -17.439 1.00 83.75 189 LEU A CA 1
ATOM 1558 C C . LEU A 1 189 ? 23.217 1.903 -17.699 1.00 83.75 189 LEU A C 1
ATOM 1560 O O . LEU A 1 189 ? 24.191 2.576 -17.996 1.00 83.75 189 LEU A O 1
ATOM 1564 N N . ARG A 1 190 ? 23.288 0.569 -17.577 1.00 83.12 190 ARG A N 1
ATOM 1565 C CA . ARG A 1 190 ? 24.496 -0.221 -17.903 1.00 83.12 190 ARG A CA 1
ATOM 1566 C C . ARG A 1 190 ? 24.625 -0.573 -19.384 1.00 83.12 190 ARG A C 1
ATOM 1568 O O . ARG A 1 190 ? 25.698 -0.977 -19.812 1.00 83.12 190 ARG A O 1
ATOM 1575 N N . GLY A 1 191 ? 23.518 -0.536 -20.123 1.00 69.44 191 GLY A N 1
ATOM 1576 C CA . GLY A 1 191 ? 23.484 -0.768 -21.568 1.00 69.44 191 GLY A CA 1
ATOM 1577 C C . GLY A 1 191 ? 23.702 0.496 -22.405 1.00 69.44 191 GLY A C 1
ATOM 1578 O O . GLY A 1 191 ? 23.564 0.422 -23.623 1.00 69.44 191 GLY A O 1
ATOM 1579 N N . GLN A 1 192 ? 23.984 1.628 -21.752 1.00 53.47 192 GLN A N 1
ATOM 1580 C CA . GLN A 1 192 ? 24.421 2.898 -22.338 1.00 53.47 192 GLN A CA 1
ATOM 1581 C C . GLN A 1 192 ? 25.915 3.074 -22.078 1.00 53.47 192 GLN A C 1
ATOM 1583 O O . GLN A 1 192 ? 26.577 3.663 -22.957 1.00 53.47 192 GLN A O 1
#